Protein AF-K4CYI7-F1 (afdb_monomer)

InterPro domains:
  IPR025110 AMP-binding enzyme, C-terminal domain [PF13193] (133-183)
  IPR042099 ANL, N-terminal domain [G3DSA:3.40.50.12780] (21-115)
  IPR045851 AMP-binding enzyme domain superfamily [G3DSA:3.30.300.30] (116-187)

Radius of gyration: 22.72 Å; Cα contacts (8 Å, |Δi|>4): 235; chains: 1; bounding box: 70×58×46 Å

Sequence (188 aa):
MELRFFDKDAMESESDKVDGSVNFVKWNYLSPVKKANLHALQGVHHLRLEDVDVKDSKSMKSVPSDAKTIGEVMIRGNTVMNGYFKDVKATKSSYKGGWFRSGDLLVRHQGGCIEVKDRSIDTTISGLESITAVVGKLDDHWGETSCAFVKLKNGCNANTDEIIKYCRDRLPQYIAPRTIIFVVSTVR

pLDDT: mean 74.37, std 21.12, range [20.72, 94.56]

Mean predicted aligned error: 14.63 Å

Secondary structure (DSSP, 8-state):
-------GGGGSSS-----S------GGGS-HHHHHHHHTT-----TT-SEEEEE-TTT-PBPPSSS---EEEEEESTTS---BTTBHHHHHHHEETTEEEEEEEEEE-TTS-EEEEEETTTT----SS--EEEEEEEETTTEEEEEEEEPPPTT----HHHHHHHHHTTS-TTTS-SEEEE------

Organism: Solanum lycopersicum (NCBI:txid4081)

Nearest PDB structures (foldseek):
  6m2o-assembly1_A  TM=7.064E-01  e=4.761E-10  Rhodopseudomonas palustris
  8hsy-assembly1_A  TM=5.396E-01  e=1.434E-10  Vibrio harveyi
  6ihk-assembly1_A-2  TM=4.611E-01  e=1.717E-10  Ruegeria lacuscaerulensis ITI-1157
  8aff-assembly1_A  TM=4.519E-01  e=4.654E-09  Saccharomyces cerevisiae
  6p1j-assembly1_A  TM=4.688E-01  e=1.920E-07  Eleftheria terrae

Solvent-accessible surface area (backbone atoms only — not comparable to full-atom values): 11906 Å² total; per-residue (Å²): 137,84,85,76,77,84,65,83,73,75,79,76,80,84,83,90,80,85,88,80,91,71,86,77,73,68,70,87,79,50,53,71,68,59,46,50,57,56,57,51,54,70,69,76,85,58,87,73,49,73,45,76,46,43,17,34,86,85,79,70,45,72,49,61,56,69,60,65,51,71,16,31,39,30,42,31,46,84,80,56,81,96,59,50,87,97,32,68,65,62,24,55,68,30,49,55,93,83,28,38,54,72,49,38,26,23,25,28,31,80,85,76,38,60,33,84,75,52,42,61,73,71,72,56,76,65,89,70,97,62,64,63,49,77,45,79,37,84,34,99,87,69,58,51,41,41,30,30,39,38,48,74,59,91,95,58,85,82,55,63,66,59,54,38,48,59,35,45,78,76,35,61,71,92,67,28,49,80,41,71,43,80,54,81,84,76,85,126

Structure (mmCIF, N/CA/C/O backbone):
data_AF-K4CYI7-F1
#
_entry.id   AF-K4CYI7-F1
#
loop_
_atom_site.group_PDB
_atom_site.id
_atom_site.type_symbol
_atom_site.label_atom_id
_atom_site.label_alt_id
_atom_site.label_comp_id
_atom_site.label_asym_id
_atom_site.label_entity_id
_atom_site.label_seq_id
_atom_site.pdbx_PDB_ins_code
_atom_site.Cartn_x
_atom_site.Cartn_y
_atom_site.Cartn_z
_atom_site.occupancy
_atom_site.B_iso_or_equiv
_atom_site.auth_seq_id
_atom_site.auth_comp_id
_atom_site.auth_asym_id
_atom_site.auth_atom_id
_atom_site.pdbx_PDB_model_num
ATOM 1 N N . MET A 1 1 ? -23.132 -32.162 -13.062 1.00 32.88 1 MET A N 1
ATOM 2 C CA . MET A 1 1 ? -23.481 -31.117 -12.080 1.00 32.88 1 MET A CA 1
ATOM 3 C C . MET A 1 1 ? -22.880 -29.827 -12.613 1.00 32.88 1 MET A C 1
ATOM 5 O O . MET A 1 1 ? -21.688 -29.608 -12.460 1.00 32.88 1 MET A O 1
ATOM 9 N N . GLU A 1 2 ? -23.662 -29.096 -13.408 1.00 20.72 2 GLU A N 1
ATOM 10 C CA . GLU A 1 2 ? -23.243 -27.866 -14.091 1.00 20.72 2 GLU A CA 1
ATOM 11 C C . GLU A 1 2 ? -23.110 -26.710 -13.098 1.00 20.72 2 GLU A C 1
ATOM 13 O O . GLU A 1 2 ? -24.020 -26.441 -12.313 1.00 20.72 2 GLU A O 1
ATOM 18 N N . LEU A 1 3 ? -21.978 -26.012 -13.167 1.00 23.66 3 LEU A N 1
ATOM 19 C CA . LEU A 1 3 ? -21.784 -24.705 -12.556 1.00 23.66 3 LEU A CA 1
ATOM 20 C C . LEU A 1 3 ? -22.550 -23.676 -13.394 1.00 23.66 3 LEU A C 1
ATOM 22 O O . LEU A 1 3 ? -22.130 -23.335 -14.498 1.00 23.66 3 LEU A O 1
ATOM 26 N N . ARG A 1 4 ? -23.686 -23.196 -12.880 1.00 23.06 4 ARG A N 1
ATOM 27 C CA . ARG A 1 4 ? -24.383 -22.042 -13.456 1.00 23.06 4 ARG A CA 1
ATOM 28 C C . ARG A 1 4 ? -23.623 -20.777 -13.077 1.00 23.06 4 ARG A C 1
ATOM 30 O O . ARG A 1 4 ? -23.517 -20.440 -11.899 1.00 23.06 4 ARG A O 1
ATOM 37 N N . PHE A 1 5 ? -23.097 -20.092 -14.084 1.00 24.86 5 PHE A N 1
ATOM 38 C CA . PHE A 1 5 ? -22.676 -18.704 -13.968 1.00 24.86 5 PHE A CA 1
ATOM 39 C C . PHE A 1 5 ? -23.912 -17.868 -13.614 1.00 24.86 5 PHE A C 1
ATOM 41 O O . PHE A 1 5 ? -24.945 -17.986 -14.269 1.00 24.86 5 PHE A O 1
ATOM 48 N N . PHE A 1 6 ? -23.833 -17.090 -12.533 1.00 28.88 6 PHE A N 1
ATOM 49 C CA . PHE A 1 6 ? -24.873 -16.127 -12.175 1.00 28.88 6 PHE A CA 1
ATOM 50 C C . PHE A 1 6 ? -24.900 -15.037 -13.250 1.00 28.88 6 PHE A C 1
ATOM 52 O O . PHE A 1 6 ? -23.969 -14.238 -13.357 1.00 28.88 6 PHE A O 1
ATOM 59 N N . ASP A 1 7 ? -25.945 -15.073 -14.068 1.00 26.03 7 ASP A N 1
ATOM 60 C CA . ASP A 1 7 ? -26.198 -14.140 -15.157 1.00 26.03 7 ASP A CA 1
ATOM 61 C C . ASP A 1 7 ? -26.488 -12.739 -14.593 1.00 26.03 7 ASP A C 1
ATOM 63 O O . ASP A 1 7 ? -27.338 -12.584 -13.712 1.00 26.03 7 ASP A O 1
ATOM 67 N N . LYS A 1 8 ? -25.764 -11.716 -15.066 1.00 38.16 8 LYS A N 1
ATOM 68 C CA . LYS A 1 8 ? -25.904 -10.322 -14.594 1.00 38.16 8 LYS A CA 1
ATOM 69 C C . LYS A 1 8 ? -27.216 -9.668 -15.040 1.00 38.16 8 LYS A C 1
ATOM 71 O O . LYS A 1 8 ? -27.628 -8.687 -14.427 1.00 38.16 8 LYS A O 1
ATOM 76 N N . ASP A 1 9 ? -27.889 -10.247 -16.028 1.00 30.98 9 ASP A N 1
ATOM 77 C CA . ASP A 1 9 ? -29.094 -9.680 -16.641 1.00 30.98 9 ASP A CA 1
ATOM 78 C C . ASP A 1 9 ? -30.392 -10.139 -15.948 1.00 30.98 9 ASP A C 1
ATOM 80 O O . ASP A 1 9 ? -31.467 -9.582 -16.169 1.00 30.98 9 ASP A O 1
ATOM 84 N N . ALA A 1 10 ? -30.316 -11.114 -15.034 1.00 32.56 10 ALA A N 1
ATOM 85 C CA . ALA A 1 10 ? -31.487 -11.626 -14.316 1.00 32.56 10 ALA A CA 1
ATOM 86 C C . ALA A 1 10 ? -32.032 -10.662 -13.241 1.00 32.56 10 ALA A C 1
ATOM 88 O O . ALA A 1 10 ? -33.092 -10.913 -12.671 1.00 32.56 10 ALA A O 1
ATOM 89 N N . MET A 1 11 ? -31.337 -9.554 -12.964 1.00 33.81 11 MET A N 1
ATOM 90 C CA . MET A 1 11 ? -31.724 -8.575 -11.942 1.00 33.81 11 MET A CA 1
ATOM 91 C C . MET A 1 11 ? -32.420 -7.325 -12.521 1.00 33.81 11 MET A C 1
ATOM 93 O O . MET A 1 11 ? -32.518 -6.313 -11.834 1.00 33.81 11 MET A O 1
ATOM 97 N N . GLU A 1 12 ? -32.903 -7.371 -13.769 1.00 37.16 12 GLU A N 1
ATOM 98 C CA . GLU A 1 12 ? -33.621 -6.247 -14.404 1.00 37.16 12 GLU A CA 1
ATOM 99 C C . GLU A 1 12 ? -35.135 -6.456 -14.603 1.00 37.16 12 GLU A C 1
ATOM 101 O O . GLU A 1 12 ? -35.793 -5.552 -15.111 1.00 37.16 12 GLU A O 1
ATOM 106 N N . SER A 1 13 ? -35.739 -7.576 -14.175 1.00 31.08 13 SER A N 1
ATOM 107 C CA . SER A 1 13 ? -37.172 -7.827 -14.462 1.00 31.08 13 SER A CA 1
ATOM 108 C C . SER A 1 13 ? -38.117 -8.061 -13.276 1.00 31.08 13 SER A C 1
ATOM 110 O O . SER A 1 13 ? -39.321 -8.155 -13.494 1.00 31.08 13 SER A O 1
ATOM 112 N N . GLU A 1 14 ? -37.651 -8.039 -12.025 1.00 33.31 14 GLU A N 1
ATOM 113 C CA . GLU A 1 14 ? -38.542 -8.129 -10.854 1.00 33.31 14 GLU A CA 1
ATOM 114 C C . GLU A 1 14 ? -38.237 -7.040 -9.821 1.00 33.31 14 GLU A C 1
ATOM 116 O O . GLU A 1 14 ? -37.679 -7.288 -8.756 1.00 33.31 14 GLU A O 1
ATOM 121 N N . SER A 1 15 ? -38.608 -5.794 -10.117 1.00 37.88 15 SER A N 1
ATOM 122 C CA . SER A 1 15 ? -38.671 -4.754 -9.078 1.00 37.88 15 SER A CA 1
ATOM 123 C C . SER A 1 15 ? -39.785 -3.728 -9.286 1.00 37.88 15 SER A C 1
ATOM 125 O O . SER A 1 15 ? -39.679 -2.602 -8.807 1.00 37.88 15 SER A O 1
ATOM 127 N N . ASP A 1 16 ? -40.867 -4.116 -9.961 1.00 37.91 16 ASP A N 1
ATOM 128 C CA . ASP A 1 16 ? -42.115 -3.356 -9.975 1.00 37.91 16 ASP A CA 1
ATOM 129 C C . ASP A 1 16 ? -43.141 -4.073 -9.094 1.00 37.91 16 ASP A C 1
ATOM 131 O O . ASP A 1 16 ? -43.957 -4.844 -9.599 1.00 37.91 16 ASP A O 1
ATOM 135 N N . LYS A 1 17 ? -43.077 -3.833 -7.771 1.00 34.44 17 LYS A N 1
ATOM 136 C CA . LYS A 1 17 ? -44.242 -3.589 -6.888 1.00 34.44 17 LYS A CA 1
ATOM 137 C C . LYS A 1 17 ? -43.894 -3.549 -5.383 1.00 34.44 17 LYS A C 1
ATOM 139 O O . LYS A 1 17 ? -43.548 -4.558 -4.790 1.00 34.44 17 LYS A O 1
ATOM 144 N N . VAL A 1 18 ? -44.199 -2.374 -4.813 1.00 39.44 18 VAL A N 1
ATOM 145 C CA . VAL A 1 18 ? -44.867 -2.105 -3.516 1.00 39.44 18 VAL A CA 1
ATOM 146 C C . VAL A 1 18 ? -44.039 -2.033 -2.212 1.00 39.44 18 VAL A C 1
ATOM 148 O O . VAL A 1 18 ? -43.488 -3.013 -1.739 1.00 39.44 18 VAL A O 1
ATOM 151 N N . ASP A 1 19 ? -44.118 -0.813 -1.651 1.00 35.38 19 ASP A N 1
ATOM 152 C CA . ASP A 1 19 ? -44.085 -0.314 -0.257 1.00 35.38 19 ASP A CA 1
ATOM 153 C C . ASP A 1 19 ? -42.846 -0.469 0.653 1.00 35.38 19 ASP A C 1
ATOM 155 O O . ASP A 1 19 ? -42.138 -1.466 0.649 1.00 35.38 19 ASP A O 1
ATOM 159 N N . GLY A 1 20 ? -42.589 0.587 1.444 1.00 32.94 20 GLY A N 1
ATOM 160 C CA . GLY A 1 20 ? -41.646 0.548 2.569 1.00 32.94 20 GLY A CA 1
ATOM 161 C C . GLY A 1 20 ? -40.260 1.156 2.319 1.00 32.94 20 GLY A C 1
ATOM 162 O O . GLY A 1 20 ? -39.251 0.530 2.613 1.00 32.94 20 GLY A O 1
ATOM 163 N N . SER A 1 21 ? -40.209 2.371 1.763 1.00 36.03 21 SER A N 1
ATOM 164 C CA . SER A 1 21 ? -39.052 3.282 1.599 1.00 36.03 21 SER A CA 1
ATOM 165 C C . SER A 1 21 ? -37.680 2.840 2.158 1.00 36.03 21 SER A C 1
ATOM 167 O O . SER A 1 21 ? -37.199 3.368 3.162 1.00 36.03 21 SER A O 1
ATOM 169 N N . VAL A 1 22 ? -36.987 1.980 1.410 1.00 35.91 22 VAL A N 1
ATOM 170 C CA . VAL A 1 22 ? -35.522 1.969 1.311 1.00 35.91 22 VAL A CA 1
ATOM 171 C C . VAL A 1 22 ? -35.190 2.629 -0.024 1.00 35.91 22 VAL A C 1
ATOM 173 O O . VAL A 1 22 ? -35.534 2.113 -1.084 1.00 35.91 22 VAL A O 1
ATOM 176 N N . ASN A 1 23 ? -34.577 3.815 0.009 1.00 34.94 23 ASN A N 1
ATOM 177 C CA . ASN A 1 23 ? -34.166 4.523 -1.203 1.00 34.94 23 ASN A CA 1
ATOM 178 C C . ASN A 1 23 ? -33.013 3.765 -1.878 1.00 34.94 23 ASN A C 1
ATOM 180 O O . ASN A 1 23 ? -31.841 4.029 -1.606 1.00 34.94 23 ASN A O 1
ATOM 184 N N . PHE A 1 24 ? -33.336 2.833 -2.773 1.00 42.50 24 PHE A N 1
ATOM 185 C CA . PHE A 1 24 ? -32.361 2.262 -3.694 1.00 42.50 24 PHE A CA 1
ATOM 186 C C . PHE A 1 24 ? -31.930 3.357 -4.671 1.00 42.50 24 PHE A C 1
ATOM 188 O O . PHE A 1 24 ? -32.650 3.721 -5.601 1.00 42.50 24 PHE A O 1
ATOM 195 N N . VAL A 1 25 ? -30.752 3.934 -4.429 1.00 51.22 25 VAL A N 1
ATOM 196 C CA . VAL A 1 25 ? -30.134 4.891 -5.347 1.00 51.22 25 VAL A CA 1
ATOM 197 C C . VAL A 1 25 ? -29.958 4.190 -6.693 1.00 51.22 25 VAL A C 1
ATOM 199 O O . VAL A 1 25 ? -29.212 3.218 -6.795 1.00 51.22 25 VAL A O 1
ATOM 202 N N . LYS A 1 26 ? -30.646 4.669 -7.738 1.00 53.31 26 LYS A N 1
ATOM 203 C CA . LYS A 1 26 ? -30.459 4.171 -9.107 1.00 53.31 26 LYS A CA 1
ATOM 204 C C . LYS A 1 26 ? -29.018 4.457 -9.546 1.00 53.31 26 LYS A C 1
ATOM 206 O O . LYS A 1 26 ? -28.686 5.571 -9.951 1.00 53.31 26 LYS A O 1
ATOM 211 N N . TRP A 1 27 ? -28.174 3.430 -9.467 1.00 52.72 27 TRP A N 1
ATOM 212 C CA . TRP A 1 27 ? -26.734 3.466 -9.737 1.00 52.72 27 TRP A CA 1
ATOM 213 C C . TRP A 1 27 ? -26.379 4.120 -11.071 1.00 52.72 27 TRP A C 1
ATOM 215 O O . TRP A 1 27 ? -25.411 4.874 -11.155 1.00 52.72 27 TRP A O 1
ATOM 225 N N . ASN A 1 28 ? -27.191 3.897 -12.105 1.00 60.28 28 ASN A N 1
ATOM 226 C CA . ASN A 1 28 ? -26.886 4.316 -13.471 1.00 60.28 28 ASN A CA 1
ATOM 227 C C . ASN A 1 28 ? -26.788 5.840 -13.659 1.00 60.28 28 ASN A C 1
ATOM 229 O O . ASN A 1 28 ? -26.027 6.270 -14.524 1.00 60.28 28 ASN A O 1
ATOM 233 N N . TYR A 1 29 ? -27.425 6.648 -12.802 1.00 68.00 29 TYR A N 1
ATOM 234 C CA . TYR A 1 29 ? -27.479 8.116 -12.935 1.00 68.00 29 TYR A CA 1
ATOM 235 C C . TYR A 1 29 ? -26.409 8.873 -12.137 1.00 68.00 29 TYR A C 1
ATOM 237 O O . TYR A 1 29 ? -26.396 10.104 -12.116 1.00 68.00 29 TYR A O 1
ATOM 245 N N . LEU A 1 30 ? -25.507 8.166 -11.454 1.00 69.94 30 LEU A N 1
ATOM 246 C CA . LEU A 1 30 ? -24.416 8.802 -10.722 1.00 69.94 30 LEU A CA 1
ATOM 247 C C . LEU A 1 30 ? -23.270 9.192 -11.661 1.00 69.94 30 LEU A C 1
ATOM 249 O O . LEU A 1 30 ? -22.924 8.450 -12.584 1.00 69.94 30 LEU A O 1
ATOM 253 N N . SER A 1 31 ? -22.643 10.342 -11.389 1.00 74.88 31 SER A N 1
ATOM 254 C CA . SER A 1 31 ? -21.414 10.736 -12.081 1.00 74.88 31 SER A CA 1
ATOM 255 C C . SER A 1 31 ? -20.310 9.691 -11.855 1.00 74.88 31 SER A C 1
ATOM 257 O O . SER A 1 31 ? -20.307 9.041 -10.803 1.00 74.88 31 SER A O 1
ATOM 259 N N . PRO A 1 32 ? -19.343 9.539 -12.781 1.00 72.06 32 PRO A N 1
ATOM 260 C CA . PRO A 1 32 ? -18.255 8.567 -12.637 1.00 72.06 32 PRO A CA 1
ATOM 261 C C . PRO A 1 32 ? -17.526 8.671 -11.290 1.00 72.06 32 PRO A C 1
ATOM 263 O O . PRO A 1 32 ? -17.277 7.662 -10.642 1.00 72.06 32 PRO A O 1
ATOM 266 N N . VAL A 1 33 ? -17.296 9.898 -10.810 1.00 70.31 33 VAL A N 1
ATOM 267 C CA . VAL A 1 33 ? -16.669 10.166 -9.505 1.00 70.31 33 VAL A CA 1
ATOM 268 C C . VAL A 1 33 ? -17.539 9.684 -8.341 1.00 70.31 33 VAL A C 1
ATOM 270 O O . VAL A 1 33 ? -17.041 9.058 -7.412 1.00 70.31 33 VAL A O 1
ATOM 273 N N . LYS A 1 34 ? -18.857 9.926 -8.382 1.00 70.62 34 LYS A N 1
ATOM 274 C CA . LYS A 1 34 ? -19.768 9.442 -7.332 1.00 70.62 34 LYS A CA 1
ATOM 275 C C . LYS A 1 34 ? -19.873 7.918 -7.331 1.00 70.62 34 LYS A C 1
ATOM 277 O O . LYS A 1 34 ? -19.923 7.332 -6.256 1.00 70.62 34 LYS A O 1
ATOM 282 N N . LYS A 1 35 ? -19.870 7.284 -8.509 1.00 71.75 35 LYS A N 1
ATOM 283 C CA . LYS A 1 35 ? -19.801 5.820 -8.625 1.00 71.75 35 LYS A CA 1
ATOM 284 C C . LYS A 1 35 ? -18.510 5.298 -7.999 1.00 71.75 35 LYS A C 1
ATOM 286 O O . LYS A 1 35 ? -18.589 4.442 -7.128 1.00 71.75 35 LYS A O 1
ATOM 291 N N . ALA A 1 36 ? -17.356 5.854 -8.373 1.00 64.00 36 ALA A N 1
ATOM 292 C CA . ALA A 1 36 ? -16.058 5.460 -7.826 1.00 64.00 36 ALA A CA 1
ATOM 293 C C . ALA A 1 36 ? -16.017 5.572 -6.292 1.00 64.00 36 ALA A C 1
ATOM 295 O O . ALA A 1 36 ? -15.604 4.629 -5.628 1.00 64.00 36 ALA A O 1
ATOM 296 N N . ASN A 1 37 ? -16.545 6.662 -5.725 1.00 69.75 37 ASN A N 1
ATOM 297 C CA . ASN A 1 37 ? -16.609 6.845 -4.272 1.00 69.75 37 ASN A CA 1
ATOM 298 C C . ASN A 1 37 ? -17.490 5.798 -3.574 1.00 69.75 37 ASN A C 1
ATOM 300 O O . ASN A 1 37 ? -17.147 5.342 -2.492 1.00 69.75 37 ASN A O 1
ATOM 304 N N . LEU A 1 38 ? -18.618 5.401 -4.172 1.00 69.12 38 LEU A N 1
ATOM 305 C CA . LEU A 1 38 ? -19.459 4.339 -3.608 1.00 69.12 38 LEU A CA 1
ATOM 306 C C . LEU A 1 38 ? -18.822 2.953 -3.770 1.00 69.12 38 LEU A C 1
ATOM 308 O O . LEU A 1 38 ? -18.926 2.129 -2.866 1.00 69.12 38 LEU A O 1
ATOM 312 N N . HIS A 1 39 ? -18.134 2.702 -4.887 1.00 65.62 39 HIS A N 1
ATOM 313 C CA . HIS A 1 39 ? -17.362 1.474 -5.096 1.00 65.62 39 HIS A CA 1
ATOM 314 C C . HIS A 1 39 ? -16.195 1.351 -4.112 1.00 65.62 39 HIS A C 1
ATOM 316 O O . HIS A 1 39 ? -15.924 0.262 -3.621 1.00 65.62 39 HIS A O 1
ATOM 322 N N . ALA A 1 40 ? -15.556 2.465 -3.757 1.00 63.53 40 ALA A N 1
ATOM 323 C CA . ALA A 1 40 ? -14.494 2.503 -2.757 1.00 63.53 40 ALA A CA 1
ATOM 324 C C . ALA A 1 40 ? -14.972 2.139 -1.336 1.00 63.53 40 ALA A C 1
ATOM 326 O O . ALA A 1 40 ? -14.151 1.825 -0.479 1.00 63.53 40 ALA A O 1
ATOM 327 N N . LEU A 1 41 ? -16.288 2.145 -1.087 1.00 65.56 41 LEU A N 1
ATOM 328 C CA . LEU A 1 41 ? -16.906 1.716 0.174 1.00 65.56 41 LEU A CA 1
ATOM 329 C C . LEU A 1 41 ? -17.380 0.251 0.137 1.00 65.56 41 LEU A C 1
ATOM 331 O O . LEU A 1 41 ? -18.069 -0.203 1.050 1.00 65.56 41 LEU A O 1
ATOM 335 N N . GLN A 1 42 ? -17.035 -0.505 -0.910 1.00 55.16 42 GLN A N 1
ATOM 336 C CA . GLN A 1 42 ? -17.369 -1.923 -1.008 1.00 55.16 42 GLN A CA 1
ATOM 337 C C . GLN A 1 42 ? -16.391 -2.752 -0.173 1.00 55.16 42 GLN A C 1
ATOM 339 O O . GLN A 1 42 ? -15.281 -3.066 -0.588 1.00 55.16 42 GLN A O 1
ATOM 344 N N . GLY A 1 43 ? -16.823 -3.124 1.027 1.00 60.97 43 GLY A N 1
ATOM 345 C CA . GLY A 1 43 ? -16.080 -4.018 1.904 1.00 60.97 43 GLY A CA 1
ATOM 346 C C . GLY A 1 43 ? -16.854 -4.243 3.191 1.00 60.97 43 GLY A C 1
ATOM 347 O O . GLY A 1 43 ? -17.160 -3.297 3.909 1.00 60.97 43 GLY A O 1
ATOM 348 N N . VAL A 1 44 ? -17.196 -5.496 3.478 1.00 65.31 44 VAL A N 1
ATOM 349 C CA . VAL A 1 44 ? -17.817 -5.875 4.752 1.00 65.31 44 VAL A CA 1
ATOM 350 C C . VAL A 1 44 ? -16.772 -6.495 5.661 1.00 65.31 44 VAL A C 1
ATOM 352 O O . VAL A 1 44 ? -15.836 -7.147 5.195 1.00 65.31 44 VAL A O 1
ATOM 355 N N . HIS A 1 45 ? -16.935 -6.293 6.968 1.00 66.19 45 HIS A N 1
ATOM 356 C CA . HIS A 1 45 ? -16.038 -6.873 7.956 1.00 66.19 45 HIS A CA 1
ATOM 357 C C . HIS A 1 45 ? -15.949 -8.392 7.767 1.00 66.19 45 HIS A C 1
ATOM 359 O O . HIS A 1 45 ? -16.962 -9.097 7.756 1.00 66.19 45 HIS A O 1
ATOM 365 N N . HIS A 1 46 ? -14.730 -8.907 7.628 1.00 68.94 46 HIS A N 1
ATOM 366 C CA . HIS A 1 46 ? -14.517 -10.335 7.465 1.00 68.94 46 HIS A CA 1
ATOM 367 C C . HIS A 1 46 ? -14.81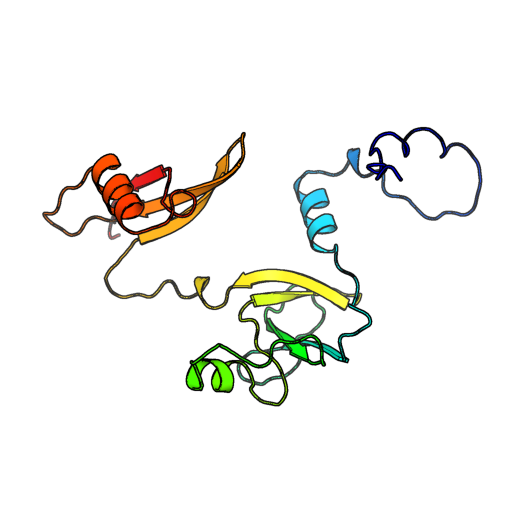3 -11.047 8.790 1.00 68.94 46 HIS A C 1
ATOM 369 O O . HIS A 1 46 ? -14.104 -10.857 9.773 1.00 68.94 46 HIS A O 1
ATOM 375 N N . LEU A 1 47 ? -15.845 -11.895 8.825 1.00 72.56 47 LEU A N 1
ATOM 376 C CA . LEU A 1 47 ? -16.364 -12.517 10.057 1.00 72.56 47 LEU A CA 1
ATOM 377 C C . LEU A 1 47 ? -15.330 -13.309 10.874 1.00 72.56 47 LEU A C 1
ATOM 379 O O . LEU A 1 47 ? -15.534 -13.527 12.062 1.00 72.56 47 LEU A O 1
ATOM 383 N N . ARG A 1 48 ? -14.246 -13.779 10.243 1.00 73.31 48 ARG A N 1
ATOM 384 C CA . ARG A 1 48 ? -13.183 -14.551 10.913 1.00 73.31 48 ARG A CA 1
ATOM 385 C C . ARG A 1 48 ? -11.955 -13.728 11.303 1.00 73.31 48 ARG A C 1
ATOM 387 O O . ARG A 1 48 ? -11.027 -14.291 11.872 1.00 73.31 48 ARG A O 1
ATOM 394 N N . LEU A 1 49 ? -11.919 -12.436 10.974 1.00 81.25 49 LEU A N 1
ATOM 395 C CA . LEU A 1 49 ? -10.890 -11.550 11.513 1.00 81.25 49 LEU A CA 1
ATOM 396 C C . LEU A 1 49 ? -11.245 -11.204 12.957 1.00 81.25 49 LEU A C 1
ATOM 398 O O . LEU A 1 49 ? -12.408 -10.955 13.262 1.00 81.25 49 LEU A O 1
ATOM 402 N N . GLU A 1 50 ? -10.240 -11.214 13.831 1.00 86.12 50 GLU A N 1
ATOM 403 C CA . GLU A 1 50 ? -10.412 -10.737 15.204 1.00 86.12 50 GLU A CA 1
ATOM 404 C C . GLU A 1 50 ? -10.634 -9.227 15.179 1.00 86.12 50 GLU A C 1
ATOM 406 O O . GLU A 1 50 ? -11.533 -8.731 15.850 1.00 86.12 50 GLU A O 1
ATOM 411 N N . ASP A 1 51 ? -9.815 -8.507 14.403 1.00 88.38 51 ASP A N 1
ATOM 412 C CA . ASP A 1 51 ? -9.881 -7.054 14.346 1.00 88.38 51 ASP A CA 1
ATOM 413 C C . ASP A 1 51 ? -9.177 -6.470 13.107 1.00 88.38 51 ASP A C 1
ATOM 415 O O . ASP A 1 51 ? -8.172 -7.006 12.621 1.00 88.38 51 ASP A O 1
ATOM 419 N N . VAL A 1 52 ? -9.677 -5.332 12.626 1.00 90.25 52 VAL A N 1
ATOM 420 C CA . VAL A 1 52 ? -9.066 -4.514 11.566 1.00 90.25 52 VAL A CA 1
ATOM 421 C C . VAL A 1 52 ? -9.160 -3.053 11.971 1.00 90.25 52 VAL A C 1
ATOM 423 O O . VAL A 1 52 ? -10.249 -2.519 12.181 1.00 90.25 52 VAL A O 1
ATOM 426 N N . ASP A 1 53 ? -8.015 -2.376 12.023 1.00 91.38 53 ASP A N 1
ATOM 427 C CA . ASP A 1 53 ? -7.958 -0.984 12.446 1.00 91.38 53 ASP A CA 1
ATOM 428 C C . ASP A 1 53 ? -7.067 -0.132 11.545 1.00 91.38 53 ASP A C 1
ATOM 430 O O . ASP A 1 53 ? -6.056 -0.601 11.033 1.00 91.38 53 ASP A O 1
ATOM 434 N N . VAL A 1 54 ? -7.428 1.139 11.374 1.00 92.94 54 VAL A N 1
ATOM 435 C CA . VAL A 1 54 ? -6.576 2.127 10.705 1.00 92.94 54 VAL A CA 1
ATOM 436 C C . VAL A 1 54 ? -5.878 2.921 11.800 1.00 92.94 54 VAL A C 1
ATOM 438 O O . VAL A 1 54 ? -6.530 3.591 12.605 1.00 92.94 54 VAL A O 1
ATOM 441 N N . LYS A 1 55 ? -4.552 2.805 11.875 1.00 93.81 55 LYS A N 1
ATOM 442 C CA . LYS A 1 55 ? -3.746 3.338 12.980 1.00 93.81 55 LYS A CA 1
ATOM 443 C C . LYS A 1 55 ? -2.640 4.249 12.469 1.00 93.81 55 LYS A C 1
ATOM 445 O O . LYS A 1 55 ? -2.074 4.027 11.402 1.00 93.81 55 LYS A O 1
ATOM 450 N N . ASP A 1 56 ? -2.275 5.245 13.267 1.00 92.44 56 ASP A N 1
ATOM 451 C CA . ASP A 1 56 ? -1.045 5.993 13.031 1.00 92.44 56 ASP A CA 1
ATOM 452 C C . ASP A 1 56 ? 0.167 5.060 13.179 1.00 92.44 56 ASP A C 1
ATOM 454 O O . ASP A 1 56 ? 0.328 4.347 14.177 1.00 92.44 56 ASP A O 1
ATOM 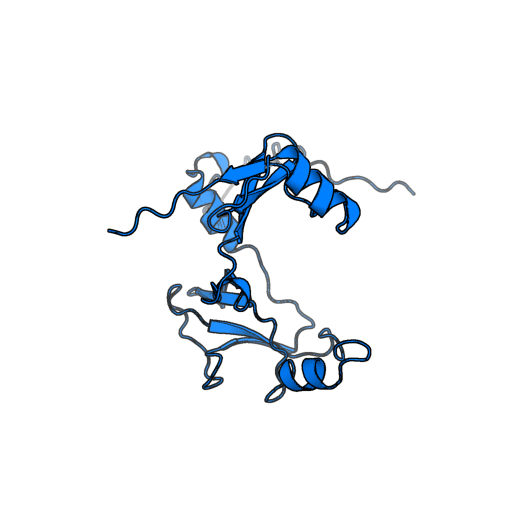458 N N . SER A 1 57 ? 1.032 5.072 12.167 1.00 87.50 57 SER A N 1
ATOM 459 C CA . SER A 1 57 ? 2.113 4.100 12.006 1.00 87.50 57 SER A CA 1
ATOM 460 C C . SER A 1 57 ? 3.157 4.173 13.128 1.00 87.50 57 SER A C 1
ATOM 462 O O . SER A 1 57 ? 3.813 3.164 13.415 1.00 87.50 57 SER A O 1
ATOM 464 N N . LYS A 1 58 ? 3.299 5.338 13.776 1.00 87.94 58 LYS A N 1
ATOM 465 C CA . LYS A 1 58 ? 4.276 5.594 14.843 1.00 87.94 58 LYS A CA 1
ATOM 466 C C . LYS A 1 58 ? 3.687 5.356 16.230 1.00 87.94 58 LYS A C 1
ATOM 468 O O . LYS A 1 58 ? 4.289 4.653 17.037 1.00 87.94 58 LYS A O 1
ATOM 473 N N . SER A 1 59 ? 2.528 5.942 16.508 1.00 91.19 59 SER A N 1
ATOM 474 C CA . SER A 1 59 ? 1.894 5.935 17.829 1.00 91.19 59 SER A CA 1
ATOM 475 C C . SER A 1 59 ? 1.006 4.718 18.085 1.00 91.19 59 SER A C 1
ATOM 477 O O . SER A 1 59 ? 0.663 4.475 19.240 1.00 91.19 59 SER A O 1
ATOM 479 N N . MET A 1 60 ? 0.632 3.956 17.047 1.00 91.00 60 MET A N 1
ATOM 480 C CA . MET A 1 60 ? -0.295 2.811 17.113 1.00 91.00 60 MET A CA 1
ATOM 481 C C . MET A 1 60 ? -1.710 3.164 17.608 1.00 91.00 60 MET A C 1
ATOM 483 O O . MET A 1 60 ? -2.514 2.274 17.909 1.00 91.00 60 MET A O 1
ATOM 487 N N . LYS A 1 61 ? -2.039 4.458 17.678 1.00 94.19 61 LYS A N 1
ATOM 488 C CA . LYS A 1 61 ? -3.380 4.940 18.013 1.00 94.19 61 LYS A CA 1
ATOM 489 C C . LYS A 1 61 ? -4.273 4.889 16.781 1.00 94.19 61 LYS A C 1
ATOM 491 O O . LYS A 1 61 ? -3.822 5.196 15.680 1.00 94.19 61 LYS A O 1
ATOM 496 N N . SER A 1 62 ? -5.531 4.510 16.976 1.00 94.12 62 SER A N 1
ATOM 497 C CA . SER A 1 62 ? -6.541 4.517 15.918 1.00 94.12 62 SER A CA 1
ATOM 498 C C . SER A 1 62 ? -6.755 5.936 15.396 1.00 94.12 62 SER A C 1
ATOM 500 O O . SER A 1 62 ? -6.791 6.888 16.180 1.00 94.12 62 SER A O 1
ATOM 502 N N . VAL A 1 63 ? -6.906 6.076 14.082 1.00 94.50 63 VAL A N 1
ATOM 503 C CA . VAL A 1 63 ? -7.254 7.362 13.4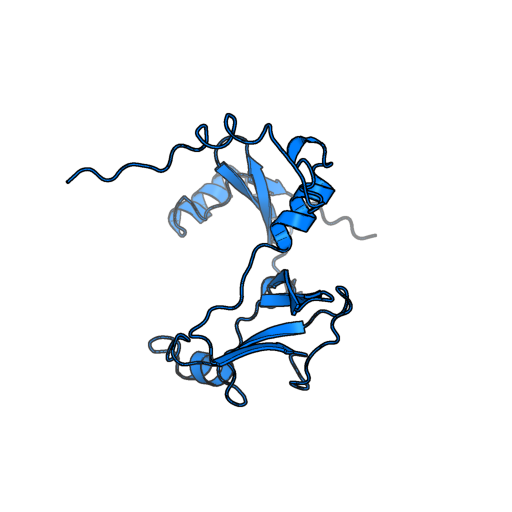67 1.00 94.50 63 VAL A CA 1
ATOM 504 C C . VAL A 1 63 ? -8.752 7.655 13.649 1.00 94.50 63 VAL A C 1
ATOM 506 O O . VAL A 1 63 ? -9.557 6.716 13.737 1.00 94.50 63 VAL A O 1
ATOM 509 N N . PRO A 1 64 ? -9.162 8.936 13.725 1.00 94.56 64 PRO A N 1
ATOM 510 C CA . PRO A 1 64 ? -10.574 9.303 13.756 1.00 94.56 64 PRO A CA 1
ATOM 511 C C . PRO A 1 64 ? -11.303 8.857 12.480 1.00 94.56 64 PRO A C 1
ATOM 513 O O . PRO A 1 64 ? -10.717 8.727 11.409 1.00 94.56 64 PRO A O 1
ATOM 516 N N . SER A 1 65 ? -12.615 8.641 12.594 1.00 91.44 65 SER A N 1
ATOM 517 C CA . SER A 1 65 ? -13.485 8.278 11.463 1.00 91.44 65 SER A CA 1
ATOM 518 C C . SER A 1 65 ? -13.978 9.527 10.726 1.00 91.44 65 SER A C 1
ATOM 520 O O . SER A 1 65 ? -15.169 9.832 10.731 1.00 91.44 65 SER A O 1
ATOM 522 N N . ASP A 1 66 ? -13.055 10.306 10.171 1.00 91.62 66 ASP A N 1
ATOM 523 C CA . ASP A 1 66 ? -13.320 11.610 9.546 1.00 91.62 66 ASP A CA 1
ATOM 524 C C . ASP A 1 66 ? -13.194 11.603 8.011 1.00 91.62 66 ASP A C 1
ATOM 526 O O . ASP A 1 66 ? -13.321 12.657 7.385 1.00 91.62 66 ASP A O 1
ATOM 530 N N . ALA A 1 67 ? -12.935 10.433 7.414 1.00 87.44 67 ALA A N 1
ATOM 531 C CA . ALA A 1 67 ? -12.655 10.225 5.992 1.00 87.44 67 ALA A CA 1
ATOM 532 C C . ALA A 1 67 ? -11.470 11.046 5.439 1.00 87.44 67 ALA A C 1
ATOM 534 O O . ALA A 1 67 ? -11.345 11.224 4.226 1.00 87.44 67 ALA A O 1
ATOM 535 N N . LYS A 1 68 ? -10.605 11.569 6.316 1.00 90.12 68 LYS A N 1
ATOM 536 C CA . LYS A 1 68 ? -9.524 12.502 5.964 1.00 90.12 68 LYS A CA 1
ATOM 537 C C . LYS A 1 68 ? -8.192 12.103 6.573 1.00 90.12 68 LYS A C 1
ATOM 539 O O . LYS A 1 68 ? -7.172 12.176 5.894 1.00 90.12 68 LYS A O 1
ATOM 544 N N . THR A 1 69 ? -8.188 11.707 7.839 1.00 91.62 69 THR A N 1
ATOM 545 C CA . THR A 1 69 ? -6.973 11.339 8.551 1.00 91.62 69 THR A CA 1
ATOM 546 C C . THR A 1 69 ? -6.458 10.011 8.014 1.00 91.62 69 THR A C 1
ATOM 548 O O . THR A 1 69 ? -7.109 8.974 8.141 1.00 91.62 69 THR A O 1
ATOM 551 N N . ILE A 1 70 ? -5.277 10.064 7.400 1.00 92.06 70 ILE A N 1
ATOM 552 C CA . ILE A 1 70 ? -4.600 8.900 6.834 1.00 92.06 70 ILE A CA 1
ATOM 553 C C . ILE A 1 70 ? -3.906 8.126 7.955 1.00 92.06 70 ILE A C 1
ATOM 555 O O . ILE A 1 70 ? -3.176 8.701 8.764 1.00 92.06 70 ILE A O 1
ATOM 559 N N . GLY A 1 71 ? -4.098 6.812 7.964 1.00 93.12 71 GLY A N 1
ATOM 560 C CA . GLY A 1 71 ? -3.326 5.876 8.772 1.00 93.12 71 GLY A CA 1
ATOM 561 C C . GLY A 1 71 ? -2.986 4.620 7.981 1.00 93.12 71 GLY A C 1
ATOM 562 O O . GLY A 1 71 ? -3.396 4.455 6.838 1.00 93.12 71 GLY A O 1
ATOM 563 N N . GLU A 1 72 ? -2.230 3.725 8.597 1.00 93.19 72 GLU A N 1
ATOM 564 C CA . GLU A 1 72 ? -1.925 2.413 8.037 1.00 93.19 72 GLU A CA 1
ATOM 565 C C . GLU A 1 72 ? -3.000 1.411 8.470 1.00 93.19 72 GLU A C 1
ATOM 567 O O . GLU A 1 72 ? -3.356 1.369 9.654 1.00 93.19 72 GLU A O 1
ATOM 572 N N . VAL A 1 73 ? -3.508 0.589 7.545 1.00 92.38 73 VAL A N 1
ATOM 573 C CA . VAL A 1 73 ? -4.403 -0.508 7.933 1.00 92.38 73 VAL A CA 1
ATOM 574 C C . VAL A 1 73 ? -3.603 -1.638 8.562 1.00 92.38 73 VAL A C 1
ATOM 576 O O . VAL A 1 73 ? -2.624 -2.153 8.014 1.00 92.38 73 VAL A O 1
ATOM 579 N N . MET A 1 74 ? -4.044 -2.026 9.746 1.00 93.06 74 MET A N 1
ATOM 580 C CA . MET A 1 74 ? -3.452 -3.076 10.542 1.00 93.06 74 MET A CA 1
ATOM 581 C C . MET A 1 74 ? -4.495 -4.144 10.822 1.00 93.06 74 MET A C 1
ATOM 583 O O . MET A 1 74 ? -5.654 -3.849 11.112 1.00 93.06 74 MET A O 1
ATOM 587 N N . ILE A 1 75 ? -4.069 -5.397 10.725 1.00 93.19 75 ILE A N 1
ATOM 588 C CA . ILE A 1 75 ? -4.959 -6.555 10.768 1.00 93.19 75 ILE A CA 1
ATOM 589 C C . ILE A 1 75 ? -4.523 -7.471 11.904 1.00 93.19 75 ILE A C 1
ATOM 591 O O . ILE A 1 75 ? -3.329 -7.696 12.119 1.00 93.19 75 ILE A O 1
ATOM 595 N N . ARG A 1 76 ? -5.492 -8.020 12.630 1.00 91.50 76 ARG A N 1
ATOM 596 C CA . ARG A 1 76 ? -5.269 -9.008 13.679 1.00 91.50 76 ARG A CA 1
ATOM 597 C C . ARG A 1 76 ? -6.276 -10.146 13.542 1.00 91.50 76 ARG A C 1
ATOM 599 O O . ARG A 1 76 ? -7.456 -9.934 13.275 1.00 91.50 76 ARG A O 1
ATOM 606 N N . GLY A 1 77 ? -5.797 -11.372 13.711 1.00 89.31 77 GLY A N 1
ATOM 607 C CA . GLY A 1 77 ? -6.632 -12.567 13.683 1.00 89.31 77 GLY A CA 1
ATOM 608 C C . GLY A 1 77 ? -5.914 -13.780 13.110 1.00 89.31 77 GLY A C 1
ATOM 609 O O . GLY A 1 77 ? -4.783 -13.698 12.632 1.00 89.31 77 GLY A O 1
ATOM 610 N N . ASN A 1 78 ? -6.601 -14.918 13.140 1.00 86.88 78 ASN A N 1
ATOM 611 C CA . ASN A 1 78 ? -6.053 -16.209 12.721 1.00 86.88 78 ASN A CA 1
ATOM 612 C C . ASN A 1 78 ? -5.884 -16.361 11.199 1.00 86.88 78 ASN A C 1
ATOM 614 O O . ASN A 1 78 ? -5.175 -17.259 10.758 1.00 86.88 78 ASN A O 1
ATOM 618 N N . THR A 1 79 ? -6.536 -15.515 10.399 1.00 86.12 79 THR A N 1
ATOM 619 C CA . THR A 1 79 ? -6.450 -15.555 8.933 1.00 86.12 79 THR A CA 1
ATOM 620 C C . THR A 1 79 ? -5.278 -14.749 8.385 1.00 86.12 79 THR A C 1
ATOM 622 O O . THR A 1 79 ? -5.062 -14.726 7.176 1.00 86.12 79 THR A O 1
ATOM 625 N N . VAL A 1 80 ? -4.542 -14.049 9.247 1.00 90.00 80 VAL A N 1
ATOM 626 C CA . VAL A 1 80 ? -3.344 -13.312 8.854 1.00 90.00 80 VAL A CA 1
ATOM 627 C C . VAL A 1 80 ? -2.198 -14.306 8.644 1.00 90.00 80 VAL A C 1
ATOM 629 O O . VAL A 1 80 ? -2.126 -15.323 9.330 1.00 90.00 80 VAL A O 1
ATOM 632 N N . MET A 1 81 ? -1.301 -14.039 7.687 1.00 89.06 81 MET A N 1
ATOM 633 C CA . MET A 1 81 ? -0.150 -14.911 7.420 1.00 89.06 81 MET A CA 1
ATOM 634 C C . MET A 1 81 ? 0.727 -15.118 8.674 1.00 89.06 81 MET A C 1
ATOM 636 O O . MET A 1 81 ? 0.648 -14.355 9.631 1.00 89.06 81 MET A O 1
ATOM 640 N N . ASN A 1 82 ? 1.606 -16.122 8.676 1.00 88.94 82 ASN A N 1
ATOM 641 C CA . ASN A 1 82 ? 2.556 -16.326 9.785 1.00 88.94 82 ASN A CA 1
ATOM 642 C C . ASN A 1 82 ? 3.828 -15.468 9.661 1.00 88.94 82 ASN A C 1
ATOM 644 O O . ASN A 1 82 ? 4.625 -15.400 10.595 1.00 88.94 82 ASN A O 1
ATOM 648 N N . GLY A 1 83 ? 4.045 -14.846 8.499 1.00 90.44 83 GLY A N 1
ATOM 649 C CA . GLY A 1 83 ? 5.247 -14.083 8.185 1.00 90.44 83 GLY A CA 1
ATOM 650 C C . GLY A 1 83 ? 5.754 -14.331 6.771 1.00 90.44 83 GLY A C 1
ATOM 651 O O . GLY A 1 83 ? 5.152 -15.069 5.991 1.00 90.44 83 GLY A O 1
ATOM 652 N N . TYR A 1 84 ? 6.893 -13.721 6.460 1.00 91.50 84 TYR A N 1
ATOM 653 C CA . TYR A 1 84 ? 7.576 -13.873 5.182 1.00 91.50 84 TYR A CA 1
ATOM 654 C C . TYR A 1 84 ? 8.533 -15.063 5.217 1.00 91.50 84 TYR A C 1
ATOM 656 O O . TYR A 1 84 ? 9.348 -15.223 6.131 1.00 91.50 84 TYR A O 1
ATOM 664 N N . PHE A 1 85 ? 8.454 -15.905 4.191 1.00 93.81 85 PHE A N 1
ATOM 665 C CA . PHE A 1 85 ? 9.288 -17.095 4.081 1.00 93.81 85 PHE A CA 1
ATOM 666 C C . PHE A 1 85 ? 10.778 -16.730 4.022 1.00 93.81 85 PHE A C 1
ATOM 668 O O . PHE A 1 85 ? 11.196 -15.950 3.173 1.00 93.81 85 PHE A O 1
ATOM 675 N N . LYS A 1 86 ? 11.580 -17.3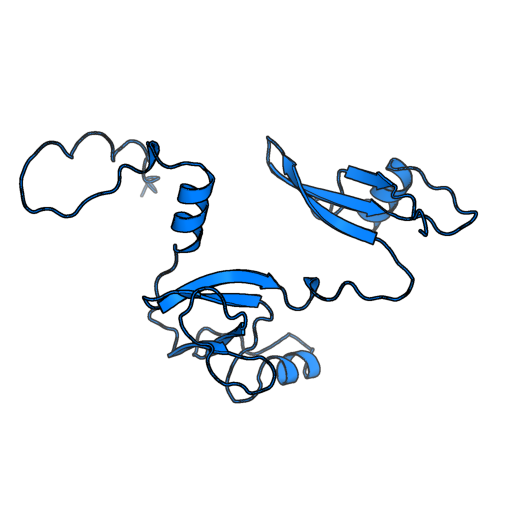19 4.921 1.00 92.56 86 LYS A N 1
ATOM 676 C CA . LYS A 1 86 ? 13.033 -17.085 5.068 1.00 92.56 86 LYS A CA 1
ATOM 677 C C . LYS A 1 86 ? 13.451 -15.635 5.362 1.00 92.56 86 LYS A C 1
ATOM 679 O O . LYS A 1 86 ? 14.648 -15.370 5.425 1.00 92.56 86 LYS A O 1
ATOM 684 N N . ASP A 1 87 ? 12.513 -14.732 5.641 1.00 92.75 87 ASP A N 1
ATOM 685 C CA . ASP A 1 87 ? 12.812 -13.355 6.033 1.00 92.75 87 ASP A CA 1
ATOM 686 C C . ASP A 1 87 ? 12.268 -13.052 7.435 1.00 92.75 87 ASP A C 1
ATOM 688 O O . ASP A 1 87 ? 11.176 -12.514 7.650 1.00 92.75 87 ASP A O 1
ATOM 692 N N . VAL A 1 88 ? 13.070 -13.425 8.433 1.00 92.94 88 VAL A N 1
ATOM 693 C CA . VAL A 1 88 ? 12.754 -13.202 9.850 1.00 92.94 88 VAL A CA 1
ATOM 694 C C . VAL A 1 88 ? 12.713 -11.709 10.178 1.00 92.94 88 VAL A C 1
ATOM 696 O O . VAL A 1 88 ? 11.956 -11.297 11.058 1.00 92.94 88 VAL A O 1
ATOM 699 N N . LYS A 1 89 ? 13.512 -10.887 9.487 1.00 91.94 89 LYS A N 1
ATOM 700 C CA . LYS A 1 89 ? 13.577 -9.447 9.740 1.00 91.94 89 LYS A CA 1
ATOM 701 C C . LYS A 1 89 ? 12.296 -8.772 9.259 1.00 91.94 89 LYS A C 1
ATOM 703 O O . LYS A 1 89 ? 11.670 -8.087 10.065 1.00 91.94 89 LYS A O 1
ATOM 708 N N . ALA A 1 90 ? 11.883 -9.030 8.016 1.00 88.12 90 ALA A N 1
ATOM 709 C CA . ALA A 1 90 ? 10.626 -8.534 7.460 1.00 88.12 90 ALA A CA 1
ATOM 710 C C . ALA A 1 90 ? 9.423 -9.027 8.271 1.00 88.12 90 ALA A C 1
ATOM 712 O O . ALA A 1 90 ? 8.516 -8.256 8.579 1.00 88.12 90 ALA A O 1
ATOM 713 N N . THR A 1 91 ? 9.447 -10.295 8.700 1.00 90.81 91 THR A N 1
ATOM 714 C CA . THR A 1 91 ? 8.402 -10.849 9.570 1.00 90.81 91 THR A CA 1
ATOM 715 C C . THR A 1 91 ? 8.318 -10.058 10.874 1.00 90.81 91 THR A C 1
ATOM 717 O O . THR A 1 91 ? 7.274 -9.504 11.196 1.00 90.81 91 THR A O 1
ATOM 720 N N . LYS A 1 92 ? 9.423 -9.899 11.607 1.00 90.50 92 LYS A N 1
ATOM 721 C CA . LYS A 1 92 ? 9.412 -9.138 12.866 1.00 90.50 92 LYS A CA 1
ATOM 722 C C . LYS A 1 92 ? 9.005 -7.672 12.680 1.00 90.50 92 LYS A C 1
ATOM 724 O O . LYS A 1 92 ? 8.361 -7.121 13.565 1.00 90.50 92 LYS A O 1
ATOM 729 N N . SER A 1 93 ? 9.360 -7.030 11.564 1.00 87.12 93 SER A N 1
ATOM 730 C CA . SER A 1 9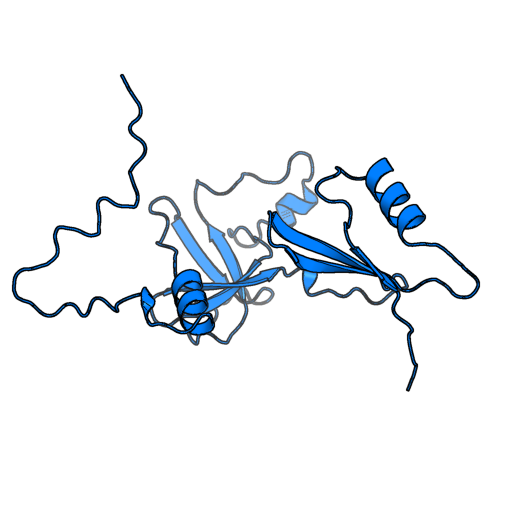3 ? 8.929 -5.651 11.301 1.00 87.12 93 SER A CA 1
ATOM 731 C C . SER A 1 93 ? 7.441 -5.539 10.978 1.00 87.12 93 SER A C 1
ATOM 733 O O . SER A 1 93 ? 6.814 -4.569 11.399 1.00 87.12 93 SER A O 1
ATOM 735 N N . SER A 1 94 ? 6.871 -6.520 10.273 1.00 89.50 94 SER A N 1
ATOM 736 C CA . SER A 1 94 ? 5.447 -6.518 9.927 1.00 89.50 94 SER A CA 1
ATOM 737 C C . SER A 1 94 ? 4.539 -6.925 11.084 1.00 89.50 94 SER A C 1
ATOM 739 O O . SER A 1 94 ? 3.370 -6.563 11.063 1.00 89.50 94 SER A O 1
ATOM 741 N N . TYR A 1 95 ? 5.055 -7.609 12.110 1.00 88.88 95 TYR A N 1
ATOM 742 C CA . TYR A 1 95 ? 4.311 -7.938 13.331 1.00 88.88 95 TYR A CA 1
ATOM 743 C C . TYR A 1 95 ? 4.856 -7.147 14.517 1.00 88.88 95 TYR A C 1
ATOM 745 O O . TYR A 1 95 ? 5.732 -7.609 15.249 1.00 88.88 95 TYR A O 1
ATOM 753 N N . LYS A 1 96 ? 4.318 -5.944 14.739 1.00 81.50 96 LYS A N 1
ATOM 754 C CA . LYS A 1 96 ? 4.686 -5.101 15.885 1.00 81.50 96 LYS A CA 1
ATOM 755 C C . LYS A 1 96 ? 3.454 -4.786 16.722 1.00 81.50 96 LYS A C 1
ATOM 757 O O . LYS A 1 96 ? 2.461 -4.280 16.215 1.00 81.50 96 LYS A O 1
ATOM 762 N N . GLY A 1 97 ? 3.532 -5.076 18.022 1.00 81.88 97 GLY A N 1
ATOM 763 C CA . GLY A 1 97 ? 2.432 -4.822 18.959 1.00 81.88 97 GLY A CA 1
ATOM 764 C C . GLY A 1 97 ? 1.226 -5.752 18.788 1.00 81.88 97 GLY A C 1
ATOM 765 O O . GLY A 1 97 ? 0.121 -5.346 19.119 1.00 81.88 97 GLY A O 1
ATOM 766 N N . GLY A 1 98 ? 1.416 -6.965 18.254 1.00 87.50 98 GLY A N 1
ATOM 767 C CA . GLY A 1 98 ? 0.330 -7.938 18.041 1.00 87.50 98 GLY A CA 1
ATOM 768 C C . GLY A 1 98 ? -0.536 -7.675 16.804 1.00 87.50 98 GLY A C 1
ATOM 769 O O . GLY A 1 98 ? -1.529 -8.363 16.598 1.00 87.50 98 GLY A O 1
ATOM 770 N N . TRP A 1 99 ? -0.149 -6.701 15.980 1.00 92.75 99 TRP A N 1
ATOM 771 C CA . TRP A 1 99 ? -0.831 -6.335 14.746 1.00 92.75 99 TRP A CA 1
ATOM 772 C C . TRP A 1 99 ? 0.051 -6.619 13.540 1.00 92.75 99 TRP A C 1
ATOM 774 O O . TRP A 1 99 ? 1.253 -6.335 13.569 1.00 92.75 99 TRP A O 1
ATOM 784 N N . PHE A 1 100 ? -0.560 -7.135 12.476 1.00 93.44 100 PHE A N 1
ATOM 785 C CA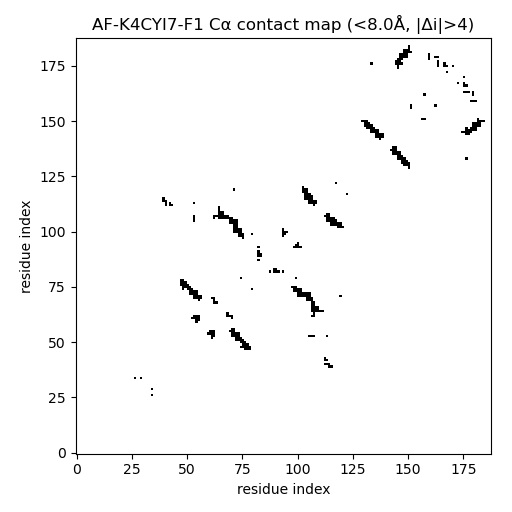 . PHE A 1 100 ? 0.063 -7.204 11.167 1.00 93.44 100 PHE A CA 1
ATOM 786 C C . PHE A 1 100 ? -0.080 -5.876 10.437 1.00 93.44 100 PHE A C 1
ATOM 788 O O . PHE A 1 100 ? -1.176 -5.334 10.305 1.00 93.44 100 PHE A O 1
ATOM 795 N N . ARG A 1 101 ? 1.054 -5.372 9.969 1.00 92.19 101 ARG A N 1
ATOM 796 C CA . ARG A 1 101 ? 1.224 -4.102 9.275 1.00 92.19 101 ARG A CA 1
ATOM 797 C C . ARG A 1 101 ? 1.254 -4.358 7.774 1.00 92.19 101 ARG A C 1
ATOM 799 O O . ARG A 1 101 ? 2.235 -4.906 7.269 1.00 92.19 101 ARG A O 1
ATOM 806 N N . SER A 1 102 ? 0.159 -4.015 7.100 1.00 88.94 102 SER A N 1
ATOM 807 C CA . SER A 1 102 ? -0.015 -4.247 5.659 1.00 88.94 102 SER A CA 1
ATOM 808 C C . SER A 1 102 ? 0.868 -3.338 4.802 1.00 88.94 102 SER A C 1
ATOM 810 O O . SER A 1 102 ? 1.235 -3.708 3.691 1.00 88.94 102 SER A O 1
ATOM 812 N N . GLY A 1 103 ? 1.218 -2.157 5.319 1.00 87.69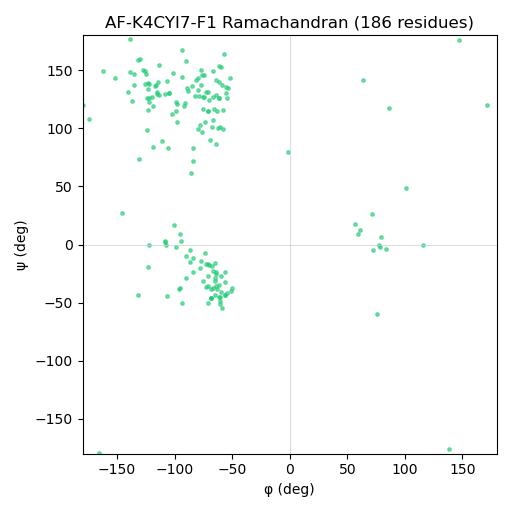 103 GLY A N 1
ATOM 813 C CA . GLY A 1 103 ? 1.815 -1.085 4.539 1.00 87.69 103 GLY A CA 1
ATOM 814 C C . GLY A 1 103 ? 0.824 -0.299 3.672 1.00 87.69 103 GLY A C 1
ATOM 815 O O . GLY A 1 103 ? 1.267 0.652 3.030 1.00 87.69 103 GLY A O 1
ATOM 816 N N . ASP A 1 104 ? -0.473 -0.617 3.660 1.00 88.75 104 ASP A N 1
ATOM 817 C CA . ASP A 1 104 ? -1.479 0.144 2.911 1.00 88.75 104 ASP A CA 1
ATOM 818 C C . ASP A 1 104 ? -1.984 1.342 3.735 1.00 88.75 104 ASP A C 1
ATOM 820 O O . ASP A 1 104 ? -2.255 1.230 4.936 1.00 88.75 104 ASP A O 1
ATOM 824 N N . LEU A 1 105 ? -2.106 2.501 3.084 1.00 90.38 105 LEU A N 1
ATOM 825 C CA . LEU A 1 105 ? -2.561 3.762 3.666 1.00 90.38 105 LEU A CA 1
ATOM 826 C C . LEU A 1 105 ? -4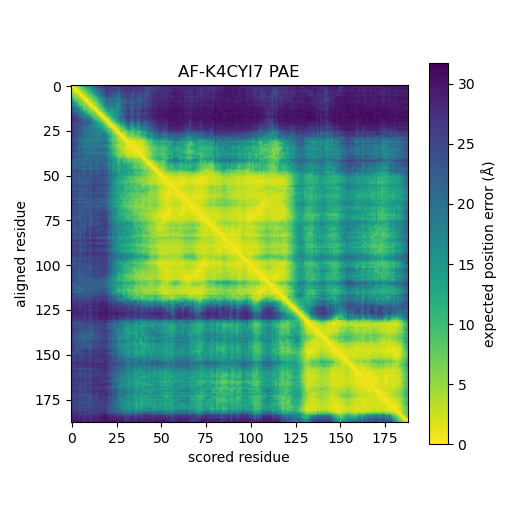.043 3.987 3.372 1.00 90.38 105 LEU A C 1
ATOM 828 O O . LEU A 1 105 ? -4.469 4.040 2.216 1.00 90.38 105 LEU A O 1
ATOM 832 N N . LEU A 1 106 ? -4.831 4.114 4.434 1.00 91.00 106 LEU A N 1
ATOM 833 C CA . LEU A 1 106 ? -6.285 4.180 4.387 1.00 91.00 106 LEU A CA 1
ATOM 834 C C . LEU A 1 106 ? -6.819 5.371 5.186 1.00 91.00 106 LEU A C 1
ATOM 836 O O . LEU A 1 106 ? -6.168 5.880 6.101 1.00 91.00 106 LEU A O 1
ATOM 840 N N . VAL A 1 107 ? -8.052 5.765 4.873 1.00 90.50 107 VAL A N 1
ATOM 841 C CA . VAL A 1 107 ? -8.891 6.618 5.731 1.00 90.50 107 VAL A CA 1
ATOM 842 C C . VAL A 1 107 ? -10.096 5.827 6.225 1.00 90.50 107 VAL A C 1
ATOM 844 O O . VAL A 1 107 ? -10.547 4.883 5.571 1.00 90.50 107 VAL A O 1
ATOM 847 N N . ARG A 1 108 ? -10.648 6.227 7.371 1.00 89.12 108 ARG A N 1
ATOM 848 C CA . ARG A 1 108 ? -11.862 5.628 7.933 1.00 89.12 108 ARG A CA 1
ATOM 849 C C . ARG A 1 108 ? -13.043 6.585 7.816 1.00 89.12 108 ARG A C 1
ATOM 851 O O . ARG A 1 108 ? -12.958 7.734 8.241 1.00 89.12 108 ARG A O 1
ATOM 858 N N . HIS A 1 109 ? -14.156 6.092 7.288 1.00 87.44 109 HIS A N 1
ATOM 859 C CA . HIS A 1 109 ? -15.412 6.829 7.148 1.00 87.44 109 HIS A CA 1
ATOM 860 C C . HIS A 1 109 ? -16.316 6.663 8.374 1.00 87.44 109 HIS A C 1
ATOM 862 O O . HIS A 1 109 ? -16.230 5.677 9.113 1.00 87.44 109 HIS A O 1
ATOM 868 N N . GLN A 1 110 ? -17.232 7.616 8.568 1.00 81.12 110 GLN A N 1
ATOM 869 C CA . GLN A 1 110 ? -18.325 7.479 9.533 1.00 81.12 110 GLN A CA 1
ATOM 870 C C . GLN A 1 110 ? -19.212 6.300 9.101 1.00 81.12 110 GLN A C 1
ATOM 872 O O . GLN A 1 110 ? -19.789 6.324 8.020 1.00 81.12 110 GLN A O 1
ATOM 877 N N . GLY A 1 111 ? -19.257 5.238 9.910 1.00 73.50 111 GLY A N 1
ATOM 878 C CA . GLY A 1 111 ? -19.876 3.952 9.547 1.00 73.50 111 GLY A CA 1
ATOM 879 C C . GLY A 1 111 ? -18.897 2.775 9.482 1.00 73.50 111 GLY A C 1
ATOM 880 O O . GLY A 1 111 ? -19.314 1.654 9.216 1.00 73.50 111 GLY A O 1
ATOM 881 N N . GLY A 1 112 ? -17.603 3.004 9.741 1.00 75.38 112 GLY A N 1
ATOM 882 C CA . GLY A 1 112 ? -16.600 1.940 9.888 1.00 75.38 112 GLY A CA 1
ATOM 883 C C . GLY A 1 112 ? -16.014 1.425 8.573 1.00 75.38 112 GLY A C 1
ATOM 884 O O . GLY A 1 112 ? -15.074 0.635 8.602 1.00 75.38 112 GLY A O 1
ATOM 885 N N . CYS A 1 113 ? -16.512 1.909 7.432 1.00 81.69 113 CYS A N 1
ATOM 886 C CA . CYS A 1 113 ? -15.920 1.637 6.127 1.00 81.69 113 CYS A CA 1
ATOM 887 C C . CYS A 1 113 ? -14.511 2.238 6.049 1.00 81.69 113 CYS A C 1
ATOM 889 O O . CYS A 1 113 ? -14.258 3.341 6.544 1.00 81.69 113 CYS A O 1
ATOM 891 N N . ILE A 1 114 ? -13.602 1.512 5.409 1.00 85.31 114 ILE A N 1
ATOM 892 C CA . ILE A 1 114 ? -12.218 1.925 5.193 1.00 85.31 114 ILE A CA 1
ATOM 893 C C . ILE A 1 114 ? -11.984 2.083 3.694 1.00 85.31 114 ILE A C 1
ATOM 895 O O . ILE A 1 114 ? -12.448 1.267 2.905 1.00 85.31 114 ILE A O 1
ATOM 899 N N . GLU A 1 115 ? -11.289 3.145 3.308 1.00 85.12 115 GLU A N 1
ATOM 900 C CA . GLU A 1 115 ? -10.995 3.463 1.911 1.00 85.12 115 GLU A CA 1
ATOM 901 C C . GLU A 1 115 ? -9.480 3.496 1.708 1.00 85.12 115 GLU A C 1
ATOM 903 O O . GLU A 1 115 ? -8.776 4.211 2.426 1.00 85.12 115 GLU A O 1
ATOM 908 N N . VAL A 1 116 ? -8.994 2.744 0.717 1.00 85.56 116 VAL A N 1
ATOM 909 C CA . VAL A 1 116 ? -7.580 2.707 0.315 1.00 85.56 116 VAL A CA 1
ATOM 910 C C . VAL A 1 116 ? -7.216 3.970 -0.448 1.00 85.56 116 VAL A C 1
ATOM 912 O O . VAL A 1 116 ? -7.883 4.333 -1.414 1.00 85.56 116 VAL A O 1
ATOM 915 N N . LYS A 1 117 ? -6.160 4.649 0.008 1.00 84.62 117 LYS A N 1
ATOM 916 C CA . LYS A 1 117 ? -5.633 5.869 -0.610 1.00 84.62 117 LYS A CA 1
ATOM 917 C C . LYS A 1 117 ? -4.327 5.625 -1.347 1.00 84.62 117 LYS A C 1
ATOM 919 O O . LYS A 1 117 ? -4.173 6.150 -2.442 1.00 84.62 117 LYS A O 1
ATOM 924 N N . ASP A 1 118 ? -3.403 4.875 -0.750 1.00 80.94 118 ASP A N 1
ATOM 925 C CA . ASP A 1 118 ? -2.070 4.641 -1.319 1.00 80.94 118 ASP A CA 1
ATOM 926 C C . ASP A 1 118 ? -1.353 3.477 -0.606 1.00 80.94 118 ASP A C 1
ATOM 928 O O . ASP A 1 118 ? -1.890 2.916 0.352 1.00 80.94 118 ASP A O 1
ATOM 932 N N . ARG A 1 119 ? -0.119 3.147 -1.006 1.00 80.06 119 ARG A N 1
ATOM 933 C CA . ARG A 1 119 ? 0.804 2.322 -0.215 1.00 80.06 119 ARG A CA 1
ATOM 934 C C . ARG A 1 119 ? 1.923 3.156 0.388 1.00 80.06 119 ARG A C 1
ATOM 936 O O . ARG A 1 119 ? 2.547 3.984 -0.265 1.00 80.06 119 ARG A O 1
ATOM 943 N N . SER A 1 120 ? 2.273 2.835 1.628 1.00 73.94 120 SER A N 1
ATOM 944 C CA . SER A 1 120 ? 3.352 3.496 2.374 1.00 73.94 120 SER A CA 1
ATOM 945 C C . SER A 1 120 ? 4.727 3.390 1.703 1.00 73.94 120 SER A C 1
ATOM 947 O O . SER A 1 120 ? 5.565 4.273 1.893 1.00 73.94 120 SER A O 1
ATOM 949 N N . ILE A 1 121 ? 4.963 2.338 0.909 1.00 63.41 121 ILE A N 1
ATOM 950 C CA . ILE A 1 121 ? 6.205 2.168 0.144 1.00 63.41 121 ILE A CA 1
ATOM 951 C C . ILE A 1 121 ? 6.263 3.075 -1.094 1.00 63.41 121 ILE A C 1
ATOM 953 O O . ILE A 1 121 ? 7.345 3.547 -1.434 1.00 63.41 121 ILE A O 1
ATOM 957 N N . ASP A 1 122 ? 5.116 3.388 -1.703 1.00 50.97 122 ASP A N 1
ATOM 958 C CA . ASP A 1 122 ? 5.018 4.188 -2.931 1.00 50.97 122 ASP A CA 1
ATOM 959 C C . ASP A 1 122 ? 5.046 5.701 -2.633 1.00 50.97 122 ASP A C 1
ATOM 961 O O . ASP A 1 122 ? 5.514 6.496 -3.448 1.00 50.97 122 ASP A O 1
ATOM 965 N N . THR A 1 123 ? 4.666 6.118 -1.416 1.00 46.78 123 THR A N 1
ATOM 966 C CA . THR A 1 123 ? 4.774 7.520 -0.963 1.00 46.78 123 THR A CA 1
ATOM 967 C C . THR A 1 123 ? 6.230 7.987 -0.801 1.00 46.78 123 THR A C 1
ATOM 969 O O . THR A 1 123 ? 6.514 9.189 -0.801 1.00 46.78 123 THR A O 1
ATOM 972 N N . THR A 1 124 ? 7.190 7.062 -0.696 1.00 38.16 124 THR A N 1
ATOM 973 C CA . THR A 1 124 ? 8.614 7.415 -0.705 1.00 38.16 124 THR A CA 1
ATOM 974 C C . THR A 1 124 ? 9.082 7.538 -2.153 1.00 38.16 124 THR A C 1
ATOM 976 O O . THR A 1 124 ? 9.703 6.629 -2.696 1.00 38.16 124 THR A O 1
ATOM 979 N N . ILE A 1 125 ? 8.856 8.703 -2.770 1.00 42.25 125 ILE A N 1
ATOM 980 C CA . ILE A 1 125 ? 9.696 9.154 -3.887 1.00 42.25 125 ILE A CA 1
ATOM 981 C C . ILE A 1 125 ? 11.086 9.358 -3.283 1.00 42.25 125 ILE A C 1
ATOM 983 O O . ILE A 1 125 ? 11.416 10.427 -2.769 1.00 42.25 125 ILE A O 1
ATOM 987 N N . SER A 1 126 ? 11.868 8.283 -3.230 1.00 34.94 126 SER A N 1
ATOM 988 C CA . SER A 1 126 ? 13.217 8.286 -2.694 1.00 34.94 126 SER A CA 1
ATOM 989 C C . SER A 1 126 ? 14.052 9.248 -3.526 1.00 34.94 126 SER A C 1
ATOM 991 O O . SER A 1 126 ? 14.499 8.929 -4.629 1.00 34.94 126 SER A O 1
ATOM 993 N N . GLY A 1 127 ? 14.260 10.444 -2.984 1.00 39.31 127 GLY A N 1
ATOM 994 C CA . GLY A 1 127 ? 15.379 11.282 -3.354 1.00 39.31 127 GLY A CA 1
ATOM 995 C C . GLY A 1 127 ? 16.656 10.496 -3.093 1.00 39.31 127 GLY A C 1
ATOM 996 O O . GLY A 1 127 ? 17.065 10.362 -1.949 1.00 39.31 127 GLY A O 1
ATOM 997 N N . LEU A 1 128 ? 17.211 9.908 -4.148 1.00 35.81 128 LEU A N 1
ATOM 998 C CA . LEU A 1 128 ? 18.619 9.962 -4.531 1.00 35.81 128 LEU A CA 1
ATOM 999 C C . LEU A 1 128 ? 18.753 9.248 -5.897 1.00 35.81 128 LEU A C 1
ATOM 1001 O O . LEU A 1 128 ? 18.630 8.036 -6.022 1.00 35.81 128 LEU A O 1
ATOM 1005 N N . GLU A 1 129 ? 18.980 10.050 -6.936 1.00 43.34 129 GLU A N 1
ATOM 1006 C CA . GLU A 1 129 ? 19.660 9.696 -8.197 1.00 43.34 129 GLU A CA 1
ATOM 1007 C C . GLU A 1 129 ? 18.999 8.797 -9.264 1.00 43.34 129 GLU A C 1
ATOM 1009 O O . GLU A 1 129 ? 19.542 8.727 -10.367 1.00 43.34 129 GLU A O 1
ATOM 1014 N N . SER A 1 130 ? 17.815 8.212 -9.065 1.00 44.62 130 SER A N 1
ATOM 1015 C CA . SER A 1 130 ? 17.033 7.639 -10.186 1.00 44.62 130 SER A CA 1
ATOM 1016 C C . SER A 1 130 ? 15.638 8.240 -10.264 1.00 44.62 130 SER A C 1
ATOM 1018 O O . SER A 1 130 ? 14.723 7.842 -9.554 1.00 44.62 130 SER A O 1
ATOM 1020 N N . ILE A 1 131 ? 15.470 9.225 -11.149 1.00 55.84 131 ILE A N 1
ATOM 1021 C CA . ILE A 1 131 ? 14.169 9.841 -11.439 1.00 55.84 131 ILE A CA 1
ATOM 1022 C C . ILE A 1 131 ? 13.468 8.952 -12.473 1.00 55.84 131 ILE A C 1
ATOM 1024 O O . ILE A 1 131 ? 13.390 9.274 -13.660 1.00 55.84 131 ILE A O 1
ATOM 1028 N N . THR A 1 132 ? 13.034 7.780 -12.015 1.00 67.19 132 THR A N 1
ATOM 1029 C CA . THR A 1 132 ? 12.152 6.888 -12.765 1.00 67.19 132 THR A CA 1
ATOM 1030 C C . THR A 1 132 ? 10.907 6.626 -11.935 1.00 67.19 132 THR A C 1
ATOM 1032 O O . THR A 1 132 ? 11.010 6.044 -10.859 1.00 67.19 132 THR A O 1
ATOM 1035 N N . ALA A 1 133 ? 9.747 7.056 -12.424 1.00 78.38 133 ALA A N 1
ATOM 1036 C CA . ALA A 1 133 ? 8.457 6.830 -11.775 1.00 78.38 133 ALA A CA 1
ATOM 1037 C C . ALA A 1 133 ? 7.575 5.975 -12.686 1.00 78.38 133 ALA A C 1
ATOM 1039 O O . ALA A 1 133 ? 7.525 6.228 -13.887 1.00 78.38 133 ALA A O 1
ATOM 1040 N N . VAL A 1 134 ? 6.882 4.977 -12.137 1.00 81.44 134 VAL A N 1
ATOM 1041 C CA . VAL A 1 134 ? 5.964 4.115 -12.895 1.00 81.44 134 VAL A CA 1
ATOM 1042 C C . VAL A 1 134 ? 4.553 4.331 -12.376 1.00 81.44 134 VAL A C 1
ATOM 1044 O O . VAL A 1 134 ? 4.326 4.279 -11.173 1.00 81.44 134 VAL A O 1
ATOM 1047 N N . VAL A 1 135 ? 3.615 4.576 -13.285 1.00 83.50 135 VAL A N 1
ATOM 1048 C CA . VAL A 1 135 ? 2.198 4.791 -12.977 1.00 83.50 135 VAL A CA 1
ATOM 1049 C C . VAL A 1 135 ? 1.318 3.938 -13.885 1.00 83.50 135 VAL A C 1
ATOM 1051 O O . VAL A 1 135 ? 1.742 3.532 -14.972 1.00 83.50 135 VAL A O 1
ATOM 1054 N N . GLY A 1 136 ? 0.083 3.687 -13.454 1.00 82.88 136 GLY A N 1
ATOM 1055 C CA . GLY A 1 136 ? -0.964 3.145 -14.316 1.00 82.88 136 GLY A CA 1
ATOM 1056 C C . GLY A 1 136 ? -1.423 4.194 -15.331 1.00 82.88 136 GLY A C 1
ATOM 1057 O O . GLY A 1 136 ? -1.685 5.345 -14.984 1.00 82.88 136 GLY A O 1
ATOM 1058 N N . LYS A 1 137 ? -1.498 3.808 -16.602 1.00 83.56 137 LYS A N 1
ATOM 1059 C CA . LYS A 1 137 ? -2.103 4.579 -17.690 1.00 83.56 137 LYS A CA 1
ATOM 1060 C C . LYS A 1 137 ? -3.334 3.828 -18.177 1.00 83.56 137 LYS A C 1
ATOM 1062 O O . LYS A 1 137 ? -3.218 2.649 -18.504 1.00 83.56 137 LYS A O 1
ATOM 1067 N N . LEU A 1 138 ? -4.472 4.516 -18.256 1.00 83.12 138 LEU A N 1
ATOM 1068 C CA . LEU A 1 138 ? -5.724 3.937 -18.742 1.00 83.12 138 LEU A CA 1
ATOM 1069 C C . LEU A 1 138 ? -5.530 3.289 -20.124 1.00 83.12 138 LEU A C 1
ATOM 1071 O O . LEU A 1 138 ? -4.894 3.878 -21.003 1.00 83.12 138 LEU A O 1
ATOM 1075 N N . ASP A 1 139 ? -6.061 2.082 -20.288 1.00 81.19 139 ASP A N 1
ATOM 1076 C CA . ASP A 1 139 ? -5.972 1.284 -21.509 1.00 81.19 139 ASP A CA 1
ATOM 1077 C C . ASP A 1 139 ? -7.306 0.579 -21.774 1.00 81.19 139 ASP A C 1
ATOM 1079 O O . ASP A 1 139 ? -7.866 -0.061 -20.885 1.00 81.19 139 ASP A O 1
ATOM 1083 N N . ASP A 1 140 ? -7.803 0.676 -23.006 1.00 80.00 140 ASP A N 1
ATOM 1084 C CA . ASP A 1 140 ? -9.138 0.185 -23.364 1.00 80.00 140 ASP A CA 1
ATOM 1085 C C . ASP A 1 140 ? -9.273 -1.344 -23.283 1.00 80.00 140 ASP A C 1
ATOM 1087 O O . ASP A 1 140 ? -10.381 -1.857 -23.137 1.00 80.00 140 ASP A O 1
ATOM 1091 N N . HIS A 1 141 ? -8.166 -2.088 -23.377 1.00 79.56 141 HIS A N 1
ATOM 1092 C CA . HIS A 1 141 ? -8.180 -3.552 -23.329 1.00 79.56 141 HIS A CA 1
ATOM 1093 C C . HIS A 1 141 ? -7.881 -4.092 -21.931 1.00 79.56 141 HIS A C 1
ATOM 1095 O O . HIS A 1 141 ? -8.465 -5.094 -21.522 1.00 79.56 141 HIS A O 1
ATOM 1101 N N . TRP A 1 142 ? -6.956 -3.460 -21.207 1.00 76.69 142 TRP A N 1
ATOM 1102 C CA . TRP A 1 142 ? -6.437 -3.979 -19.935 1.00 76.69 142 TRP A CA 1
ATOM 1103 C C . TRP A 1 142 ? -6.930 -3.209 -18.705 1.00 76.69 142 TRP A C 1
ATOM 1105 O O . TRP A 1 142 ? -6.563 -3.552 -17.582 1.00 76.69 142 TRP A O 1
ATOM 1115 N N . GLY A 1 143 ? -7.743 -2.168 -18.894 1.00 83.12 143 GLY A N 1
ATOM 1116 C CA . GLY A 1 143 ? -8.113 -1.214 -17.851 1.00 83.12 143 GLY A CA 1
ATOM 1117 C C . GLY A 1 143 ? -6.969 -0.241 -17.574 1.00 83.12 143 GLY A C 1
ATOM 1118 O O . GLY A 1 143 ? -7.113 0.958 -17.793 1.00 83.12 143 GLY A O 1
ATOM 1119 N N . GLU A 1 144 ? -5.805 -0.757 -17.167 1.00 80.06 144 GLU A N 1
ATOM 1120 C CA . GLU A 1 144 ? -4.580 0.017 -16.960 1.00 80.06 144 GLU A CA 1
ATOM 1121 C C . GLU A 1 144 ? -3.333 -0.710 -17.486 1.00 80.06 144 GLU A C 1
ATOM 1123 O O . GLU A 1 144 ? -3.218 -1.935 -17.445 1.00 80.06 144 GLU A O 1
ATOM 1128 N N . THR A 1 145 ? -2.354 0.062 -17.954 1.00 84.38 145 THR A N 1
ATOM 1129 C CA . THR A 1 145 ? -1.032 -0.416 -18.375 1.00 84.38 145 THR A CA 1
ATOM 1130 C C . THR A 1 145 ? 0.081 0.365 -17.689 1.00 84.38 145 THR A C 1
ATOM 1132 O O . THR A 1 145 ? -0.067 1.543 -17.375 1.00 84.38 145 THR A O 1
ATOM 1135 N N . SER A 1 146 ? 1.229 -0.274 -17.461 1.00 85.94 146 SER A N 1
ATOM 1136 C CA . SER A 1 146 ? 2.383 0.377 -16.839 1.00 85.94 146 SER A CA 1
ATOM 1137 C C . SER A 1 146 ? 3.022 1.413 -17.777 1.00 85.94 146 SER A C 1
ATOM 1139 O O . SER A 1 146 ? 3.433 1.114 -18.905 1.00 85.94 146 SER A O 1
ATOM 1141 N N . CYS A 1 147 ? 3.134 2.647 -17.288 1.00 87.25 147 CYS A N 1
ATOM 1142 C CA . CYS A 1 147 ? 3.763 3.778 -17.959 1.00 87.25 147 CYS A CA 1
ATOM 1143 C C . CYS A 1 147 ? 4.897 4.323 -17.091 1.00 87.25 147 CYS A C 1
ATOM 1145 O O . CYS A 1 147 ? 4.665 4.708 -15.948 1.00 87.25 147 CYS A O 1
ATOM 1147 N N . ALA A 1 148 ? 6.117 4.371 -17.627 1.00 87.56 148 ALA A N 1
ATOM 1148 C CA . ALA A 1 148 ? 7.274 4.880 -16.902 1.00 87.56 148 ALA A CA 1
ATOM 1149 C C . ALA A 1 148 ? 7.679 6.274 -17.394 1.00 87.56 148 ALA A C 1
ATOM 1151 O O . ALA A 1 148 ? 7.881 6.493 -18.588 1.00 87.56 148 ALA A O 1
ATOM 1152 N N . PHE A 1 149 ? 7.858 7.200 -16.461 1.00 88.12 149 PHE A N 1
ATOM 1153 C CA . PHE A 1 149 ? 8.514 8.481 -16.677 1.00 88.12 149 PHE A CA 1
ATOM 1154 C C . PHE A 1 149 ? 9.995 8.322 -16.373 1.00 88.12 149 PHE A C 1
ATOM 1156 O O . PHE A 1 149 ? 10.350 7.932 -15.264 1.00 88.12 149 PHE A O 1
ATOM 1163 N N . VAL A 1 150 ? 10.853 8.607 -17.348 1.00 88.00 150 VAL A N 1
ATOM 1164 C CA . VAL A 1 150 ? 12.291 8.342 -17.263 1.00 88.00 150 VAL A CA 1
ATOM 1165 C C . VAL A 1 150 ? 13.071 9.626 -17.493 1.00 88.00 150 VAL A C 1
ATOM 1167 O O . VAL A 1 150 ? 12.917 10.289 -18.518 1.00 88.00 150 VAL A O 1
ATOM 1170 N N . LYS A 1 151 ? 13.959 9.960 -16.557 1.00 86.69 151 LYS A N 1
ATOM 1171 C CA . LYS A 1 151 ? 15.004 10.957 -16.781 1.00 86.69 151 LYS A CA 1
ATOM 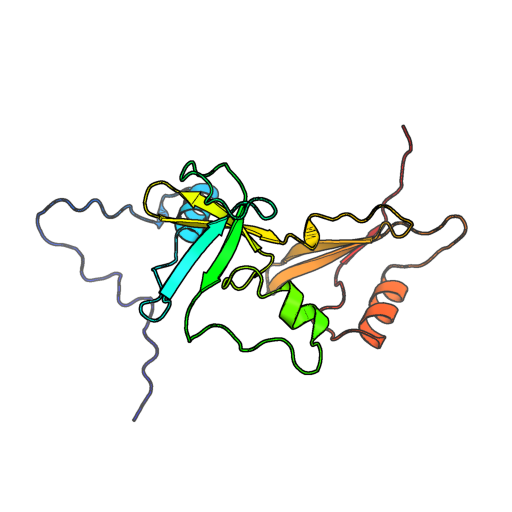1172 C C . LYS A 1 151 ? 16.317 10.258 -17.109 1.00 86.69 151 LYS A C 1
ATOM 1174 O O . LYS A 1 151 ? 16.834 9.487 -16.302 1.00 86.69 151 LYS A O 1
ATOM 1179 N N . LEU A 1 152 ? 16.888 10.573 -18.265 1.00 84.88 152 LEU A N 1
ATOM 1180 C CA . LEU A 1 152 ? 18.223 10.101 -18.615 1.00 84.88 152 LEU A CA 1
ATOM 1181 C C . LEU A 1 152 ? 19.292 10.864 -17.828 1.00 84.88 152 LEU A C 1
ATOM 1183 O O . LEU A 1 152 ? 19.161 12.056 -17.541 1.00 84.88 152 LEU A O 1
ATOM 1187 N N . LYS A 1 153 ? 20.371 10.160 -17.480 1.00 83.44 153 LYS A N 1
ATOM 1188 C CA . LYS A 1 153 ? 21.565 10.777 -16.899 1.00 83.44 153 LYS A CA 1
ATOM 1189 C C . LYS A 1 153 ? 22.231 11.686 -17.940 1.00 83.44 153 LYS A C 1
ATOM 1191 O O . LYS A 1 153 ? 22.164 11.415 -19.138 1.00 83.44 153 LYS A O 1
ATOM 1196 N N . ASN A 1 154 ? 22.882 12.758 -17.489 1.00 81.44 154 ASN A N 1
ATOM 1197 C CA . ASN A 1 154 ? 23.554 13.708 -18.382 1.00 81.44 154 ASN A CA 1
ATOM 1198 C C . ASN A 1 154 ? 24.566 12.991 -19.292 1.00 81.44 154 ASN A C 1
ATOM 1200 O O . ASN A 1 154 ? 25.394 12.223 -18.806 1.00 81.44 154 ASN A O 1
ATOM 1204 N N . GLY A 1 155 ? 24.500 13.262 -20.597 1.00 82.31 155 GLY A N 1
ATOM 1205 C CA . GLY A 1 155 ? 25.378 12.648 -21.601 1.00 82.31 155 GLY A CA 1
ATOM 1206 C C . GLY A 1 155 ? 24.994 11.222 -22.011 1.00 82.31 155 GLY A C 1
ATOM 1207 O O . GLY A 1 155 ? 25.644 10.660 -22.888 1.00 82.31 155 GLY A O 1
ATOM 1208 N N . CYS A 1 156 ? 23.946 10.636 -21.424 1.00 83.94 156 CYS A N 1
ATOM 1209 C CA . CYS A 1 156 ? 23.408 9.349 -21.853 1.00 83.94 156 CYS A CA 1
ATOM 1210 C C . CYS A 1 156 ? 22.259 9.545 -22.845 1.00 83.94 156 CYS A C 1
ATOM 1212 O O . CYS A 1 156 ? 21.444 10.457 -22.702 1.00 83.94 156 CYS A O 1
ATOM 1214 N N . ASN A 1 157 ? 22.168 8.640 -23.814 1.00 84.38 157 ASN A N 1
ATOM 1215 C CA . ASN A 1 157 ? 21.036 8.525 -24.720 1.00 84.38 157 ASN A CA 1
ATOM 1216 C C . ASN A 1 157 ? 20.514 7.088 -24.656 1.00 84.38 157 ASN A C 1
ATOM 1218 O O . ASN A 1 157 ? 21.309 6.152 -24.584 1.00 84.38 157 ASN A O 1
ATOM 1222 N N . ALA A 1 158 ? 19.200 6.936 -24.643 1.00 87.25 158 ALA A N 1
ATOM 1223 C CA . ALA A 1 158 ? 18.523 5.660 -24.792 1.00 87.25 158 ALA A CA 1
ATOM 1224 C C . ALA A 1 158 ? 17.162 5.931 -25.424 1.00 87.25 158 ALA A C 1
ATOM 1226 O O . ALA A 1 158 ? 16.523 6.940 -25.111 1.00 87.25 158 ALA A O 1
ATOM 1227 N N . ASN A 1 159 ? 16.710 5.037 -26.294 1.00 91.12 159 ASN A N 1
ATOM 1228 C CA . ASN A 1 159 ? 15.363 5.121 -26.848 1.00 91.12 159 ASN A CA 1
ATOM 1229 C C . ASN A 1 159 ? 14.362 4.282 -26.033 1.00 91.12 159 ASN A C 1
ATOM 1231 O O . ASN A 1 159 ? 14.719 3.473 -25.173 1.00 91.12 159 ASN A O 1
ATOM 1235 N N . THR A 1 160 ? 13.076 4.501 -26.297 1.00 92.25 160 THR A N 1
ATOM 1236 C CA . THR A 1 160 ? 11.977 3.788 -25.635 1.00 92.25 160 THR A CA 1
ATOM 1237 C C . THR A 1 160 ? 12.091 2.268 -25.789 1.00 92.25 160 THR A C 1
ATOM 1239 O O . THR A 1 160 ? 11.914 1.546 -24.807 1.00 92.25 160 THR A O 1
ATOM 1242 N N . ASP A 1 161 ? 12.425 1.775 -26.983 1.00 92.62 161 ASP A N 1
ATOM 1243 C CA . ASP A 1 161 ? 12.476 0.339 -27.280 1.00 92.62 161 ASP A CA 1
ATOM 1244 C C . ASP A 1 161 ? 13.620 -0.367 -26.548 1.00 92.62 161 ASP A C 1
ATOM 1246 O O . ASP A 1 161 ? 13.441 -1.473 -26.038 1.00 92.62 161 ASP A O 1
ATOM 1250 N N . GLU A 1 162 ? 14.777 0.284 -26.432 1.00 92.06 162 GLU A N 1
ATOM 1251 C CA . GLU A 1 162 ? 15.934 -0.187 -25.669 1.00 92.06 162 GLU A CA 1
ATOM 1252 C C . GLU A 1 162 ? 15.587 -0.360 -24.192 1.00 92.06 162 GLU A C 1
ATOM 1254 O O . GLU A 1 162 ? 15.900 -1.396 -23.603 1.00 92.06 162 GLU A O 1
ATOM 1259 N N . ILE A 1 163 ? 14.893 0.617 -23.603 1.00 90.06 163 ILE A N 1
ATOM 1260 C CA . ILE A 1 163 ? 14.477 0.573 -22.197 1.00 90.06 163 ILE A CA 1
ATOM 1261 C C . ILE A 1 163 ? 13.420 -0.515 -21.984 1.00 90.06 163 ILE A C 1
ATOM 1263 O O . ILE A 1 163 ? 13.540 -1.323 -21.061 1.00 90.06 163 ILE A O 1
ATOM 1267 N N . ILE A 1 164 ? 12.404 -0.587 -22.850 1.00 91.06 164 ILE A N 1
ATOM 1268 C CA . ILE A 1 164 ? 11.359 -1.615 -22.753 1.00 91.06 164 ILE A CA 1
ATOM 1269 C C . ILE A 1 164 ? 11.968 -3.009 -22.904 1.00 91.06 164 ILE A C 1
ATOM 1271 O O . ILE A 1 164 ? 11.646 -3.903 -22.119 1.00 91.06 164 ILE A O 1
ATOM 1275 N N . LYS A 1 165 ? 12.863 -3.206 -23.878 1.00 93.38 165 LYS A N 1
ATOM 1276 C CA . LYS A 1 165 ? 13.573 -4.473 -24.075 1.00 93.38 165 LYS A CA 1
ATOM 1277 C C . LYS A 1 165 ? 14.410 -4.825 -22.848 1.00 93.38 165 LYS A C 1
ATOM 1279 O O . LYS A 1 165 ? 14.264 -5.920 -22.316 1.00 93.38 165 LYS A O 1
ATOM 1284 N N . TYR A 1 166 ? 15.193 -3.875 -22.336 1.00 91.25 166 TYR A N 1
ATOM 1285 C CA . TYR A 1 166 ? 15.992 -4.057 -21.124 1.00 91.25 166 TYR A CA 1
ATOM 1286 C C . TYR A 1 166 ? 15.147 -4.527 -19.930 1.00 91.25 166 TYR A C 1
ATOM 1288 O O . TYR A 1 166 ? 15.579 -5.411 -19.181 1.00 91.25 166 TYR A O 1
ATOM 1296 N N . CYS A 1 167 ? 13.947 -3.956 -19.764 1.00 90.44 167 CYS A N 1
ATOM 1297 C CA . CYS A 1 167 ? 12.987 -4.371 -18.747 1.00 90.44 167 CYS A CA 1
ATOM 1298 C C . CYS A 1 167 ? 12.416 -5.765 -19.028 1.00 90.44 167 CYS A C 1
ATOM 1300 O O . CYS A 1 167 ? 12.383 -6.577 -18.114 1.00 90.44 167 CYS A O 1
ATOM 1302 N N . ARG A 1 168 ? 11.996 -6.074 -20.260 1.00 90.94 168 ARG A N 1
ATOM 1303 C CA . ARG A 1 168 ? 11.423 -7.386 -20.626 1.00 90.94 168 ARG A CA 1
ATOM 1304 C C . ARG A 1 168 ? 12.411 -8.542 -20.499 1.00 90.94 168 ARG A C 1
ATOM 1306 O O . ARG A 1 168 ? 11.996 -9.652 -20.193 1.00 90.94 168 ARG A O 1
ATOM 1313 N N . ASP A 1 169 ? 13.701 -8.277 -20.675 1.00 93.62 169 ASP A N 1
ATOM 1314 C CA . ASP A 1 169 ? 14.751 -9.282 -20.489 1.00 93.62 169 ASP A CA 1
ATOM 1315 C C . ASP A 1 169 ? 14.947 -9.659 -19.004 1.00 93.62 169 ASP A C 1
ATOM 1317 O O . ASP A 1 169 ? 15.566 -10.676 -18.698 1.00 93.62 169 ASP A O 1
ATOM 1321 N N . ARG A 1 170 ? 14.450 -8.836 -18.065 1.00 91.50 170 ARG A N 1
ATOM 1322 C CA . ARG A 1 170 ? 14.672 -8.983 -16.609 1.00 91.50 170 ARG A CA 1
ATOM 1323 C C . ARG A 1 170 ? 13.393 -9.086 -15.782 1.00 91.50 170 ARG A C 1
ATOM 1325 O O . ARG A 1 170 ? 13.447 -9.523 -14.636 1.00 91.50 170 ARG A O 1
ATOM 1332 N N . LEU A 1 171 ? 12.265 -8.656 -16.331 1.00 88.00 171 LEU A N 1
ATOM 1333 C CA . LEU A 1 171 ? 10.968 -8.597 -15.675 1.00 88.00 171 LEU A CA 1
ATOM 1334 C C . LEU A 1 171 ? 9.939 -9.367 -16.506 1.00 88.00 171 LEU A C 1
ATOM 1336 O O . LEU A 1 171 ? 9.989 -9.321 -17.738 1.00 88.00 171 LEU A O 1
ATOM 1340 N N . PRO A 1 172 ? 8.953 -10.012 -15.859 1.00 87.62 172 PRO A N 1
ATOM 1341 C CA . PRO A 1 172 ? 7.816 -10.581 -16.564 1.00 87.62 172 PRO A CA 1
ATOM 1342 C C . PRO A 1 172 ? 7.139 -9.556 -17.482 1.00 87.62 172 PRO A C 1
ATOM 1344 O O . PRO A 1 172 ? 6.995 -8.381 -17.133 1.00 87.62 172 PRO A O 1
ATOM 1347 N N . GLN A 1 173 ? 6.668 -10.015 -18.643 1.00 84.31 173 GLN A N 1
ATOM 1348 C CA . GLN A 1 173 ? 6.113 -9.152 -19.692 1.00 84.31 173 GLN A CA 1
ATOM 1349 C C . GLN A 1 173 ? 4.954 -8.265 -19.212 1.00 84.31 173 GLN A C 1
ATOM 1351 O O . GLN A 1 173 ? 4.802 -7.149 -19.700 1.00 84.31 173 GLN A O 1
ATOM 1356 N N . TYR A 1 174 ? 4.150 -8.747 -18.263 1.00 81.06 174 TYR A N 1
ATOM 1357 C CA . TYR A 1 174 ? 3.013 -8.009 -17.709 1.00 81.06 174 TYR A CA 1
ATOM 1358 C C . TYR A 1 174 ? 3.415 -6.917 -16.702 1.00 81.06 174 TYR A C 1
ATOM 1360 O O . TYR A 1 174 ? 2.594 -6.063 -16.388 1.00 81.06 174 TYR A O 1
ATOM 1368 N N . ILE A 1 175 ? 4.658 -6.925 -16.205 1.00 80.38 175 ILE A N 1
ATOM 1369 C CA . ILE A 1 175 ? 5.200 -5.897 -15.298 1.00 80.38 175 ILE A CA 1
ATOM 1370 C C . ILE A 1 175 ? 5.961 -4.833 -16.092 1.00 80.38 175 ILE A C 1
ATOM 1372 O O . ILE A 1 175 ? 5.895 -3.647 -15.767 1.00 80.38 175 ILE A O 1
ATOM 1376 N N . ALA A 1 176 ? 6.681 -5.250 -17.139 1.00 86.94 176 ALA A N 1
ATOM 1377 C CA . ALA A 1 176 ? 7.483 -4.350 -17.955 1.00 86.94 176 ALA A CA 1
ATOM 1378 C C . ALA A 1 176 ? 6.634 -3.189 -18.521 1.00 86.94 176 ALA A C 1
ATOM 1380 O O . ALA A 1 176 ? 5.528 -3.432 -19.014 1.00 86.94 176 ALA A O 1
ATOM 1381 N N . PRO A 1 177 ? 7.139 -1.940 -18.479 1.00 87.75 177 PRO A N 1
ATOM 1382 C CA . PRO A 1 177 ? 6.408 -0.780 -18.973 1.00 87.75 177 PRO A CA 1
ATOM 1383 C C . PRO A 1 177 ? 6.049 -0.943 -20.449 1.00 87.75 177 PRO A C 1
ATOM 1385 O O . PRO A 1 177 ? 6.864 -1.384 -21.263 1.00 87.75 177 PRO A O 1
ATOM 1388 N N . ARG A 1 178 ? 4.818 -0.567 -20.799 1.00 89.56 178 ARG A N 1
ATOM 1389 C CA . ARG A 1 178 ? 4.364 -0.501 -22.197 1.00 89.56 178 ARG A CA 1
ATOM 1390 C C . ARG A 1 178 ? 4.615 0.862 -22.820 1.00 89.56 178 ARG A C 1
ATOM 1392 O O . ARG A 1 178 ? 4.796 0.948 -24.027 1.00 89.56 178 ARG A O 1
ATOM 1399 N N . THR A 1 179 ? 4.615 1.910 -22.002 1.00 89.25 179 THR A N 1
ATOM 1400 C CA . THR A 1 179 ? 4.872 3.287 -22.435 1.00 89.25 179 THR A CA 1
ATOM 1401 C C . THR A 1 179 ? 6.047 3.856 -21.646 1.00 89.25 179 THR A C 1
ATOM 1403 O O . THR A 1 179 ? 6.078 3.727 -20.423 1.00 89.25 179 THR A O 1
ATOM 1406 N N . ILE A 1 180 ? 6.988 4.505 -22.335 1.00 90.88 180 ILE A N 1
ATOM 1407 C CA . ILE A 1 180 ? 8.060 5.301 -21.724 1.00 90.88 180 ILE A CA 1
ATOM 1408 C C . ILE A 1 180 ? 7.868 6.760 -22.134 1.00 90.88 180 ILE A C 1
ATOM 1410 O O . ILE A 1 180 ? 7.694 7.053 -23.316 1.00 90.88 180 ILE A O 1
ATOM 1414 N N . ILE A 1 181 ? 7.912 7.669 -21.163 1.00 90.31 181 ILE A N 1
ATOM 1415 C CA . ILE A 1 181 ? 7.874 9.117 -21.372 1.00 90.31 181 ILE A CA 1
ATOM 1416 C C . ILE A 1 181 ? 9.169 9.701 -20.818 1.00 90.31 181 ILE A C 1
ATOM 1418 O O . ILE A 1 181 ? 9.450 9.592 -19.625 1.00 90.31 181 ILE A O 1
ATOM 1422 N N . PHE A 1 182 ? 9.956 10.347 -21.673 1.00 89.69 182 PHE A N 1
ATOM 1423 C CA . PHE A 1 182 ? 11.151 11.050 -21.224 1.00 89.69 182 PHE A CA 1
ATOM 1424 C C . PHE A 1 182 ? 10.782 12.394 -20.603 1.00 89.69 182 PHE A C 1
ATOM 1426 O O . PHE A 1 182 ? 10.078 13.197 -21.215 1.00 89.69 182 PHE A O 1
ATOM 1433 N N . VAL A 1 183 ? 11.272 12.646 -19.390 1.00 86.94 183 VAL A N 1
ATOM 1434 C CA . VAL A 1 183 ? 11.055 13.916 -18.687 1.00 86.94 183 VAL A CA 1
ATOM 1435 C C . VAL A 1 183 ? 12.318 14.767 -18.717 1.00 86.94 183 VAL A C 1
ATOM 1437 O O . VAL A 1 183 ? 13.412 14.311 -18.380 1.00 86.94 183 VAL A O 1
ATOM 1440 N N . VAL A 1 184 ? 12.163 16.032 -19.104 1.00 76.75 184 VAL A N 1
ATOM 1441 C CA . VAL A 1 184 ? 13.233 17.030 -19.035 1.00 76.75 184 VAL A CA 1
ATOM 1442 C C . VAL A 1 184 ? 13.123 17.727 -17.686 1.00 76.75 184 VAL A C 1
ATOM 1444 O O . VAL A 1 184 ? 12.106 18.344 -17.381 1.00 76.75 184 VAL A O 1
ATOM 1447 N N . SER A 1 185 ? 14.162 17.645 -16.856 1.00 61.91 185 SER A N 1
ATOM 1448 C CA . SER A 1 185 ? 14.210 18.466 -15.647 1.00 61.91 185 SER A CA 1
ATOM 1449 C C . SER A 1 185 ? 14.575 19.896 -16.035 1.00 61.91 185 SER A C 1
ATOM 1451 O O . SER A 1 185 ? 15.755 20.208 -16.194 1.00 61.91 185 SER A O 1
ATOM 1453 N N . THR A 1 186 ? 13.586 20.769 -16.190 1.00 47.44 186 THR A N 1
ATOM 1454 C CA . THR A 1 186 ? 13.839 22.210 -16.167 1.00 47.44 186 THR A CA 1
ATOM 1455 C C . THR A 1 186 ? 14.004 22.611 -14.708 1.00 47.44 186 THR A C 1
ATOM 1457 O O . THR A 1 186 ? 13.030 22.675 -13.965 1.00 47.44 186 THR A O 1
ATOM 1460 N N . VAL A 1 187 ? 15.246 22.819 -14.276 1.00 43.94 187 VAL A N 1
ATOM 1461 C CA . VAL A 1 187 ? 15.510 23.507 -13.009 1.00 43.94 187 VAL A CA 1
ATOM 1462 C C . VAL A 1 187 ? 15.011 24.944 -13.194 1.00 43.94 187 VAL A C 1
ATOM 1464 O O . VAL A 1 187 ? 15.489 25.638 -14.092 1.00 43.94 187 VAL A O 1
ATOM 1467 N N . ARG A 1 188 ? 14.003 25.347 -12.419 1.00 34.22 188 ARG A N 1
ATOM 1468 C CA . ARG A 1 188 ? 13.650 26.752 -12.185 1.00 34.22 188 ARG A CA 1
ATOM 1469 C C . ARG A 1 188 ? 14.108 27.127 -10.789 1.00 34.22 188 ARG A C 1
ATOM 1471 O O . ARG A 1 188 ? 13.957 26.262 -9.898 1.00 34.22 188 ARG A O 1
#

Foldseek 3Di:
DDDDDPDPPPPPPPDPDDDDDDPPDPLVPDDPVRNVVVVQQPDDPDPQWPDKAFAAPPPRHGDDQPQPDKGFIWTAGDPDDCADPPCPPRRVVQQDPRIGTPQWIWHHHDPGGIGTDGGNVLVCPPPDDWPKDWDWDQDPPPRTFIEIEGEDDPPDDDDPVRQQVVCVVPDPNRNRGPHYHYDDDDDD